Protein AF-A0A2E9D0K8-F1 (afdb_monomer)

Sequence (313 aa):
MNQVYRFACTIICLTLSTSCIAELKGPPEGRQQLVDALDAAWVRALDDGDVRELIGRFNAQDLIVNMADCLPDPEVTRYPENPTGTLKRILDEGVINVGISNTGKIDEGSTAFHFTRMGDALIDLILTRIANHYGADPIKQNIVYIPPPFRNTDYLNSGEADILGLVNALGGSTRDGERRRTARRYTCTMTSTGQFVWMLKDGGPDWEDIDDALNASGVHFCAGPLSNELTKTYFDQPGQTKKTEFMSDLALCLPKLVNGTADAMISPLPNESYFPEYIDTDGDGEAETATVGLFRAINTMIVAGTPLWVAVD

Secondary structure (DSSP, 8-state):
------------------------SS-STTHHHHHHHHHHHHHHHHHTTHHHHHHHHTT-TTTBPP--SS-S-TTTSPPPSS--HHHHHHHHHTEEEEEEE--S--STT-TTHHHHHHHHHHHHHHHHHHHHHHTPPPPEEEEEEE-TTT-HHHHHHHTS-SEE-S-S-TT-B-TTS-BHHHHSEE-S--EEEEEEEEEESSSS----SHHHHHH-SS-EEEE-TTTHHHHHHHS-STT-EEEE-SS-HHHHHHHHHHTTS-SEEEES--SGGGS-SEE-SSSSS---EE-TTTEEEEEEEEEEEE--EE---

Radius of gyration: 24.41 Å; Cα contacts (8 Å, |Δi|>4): 596; chains: 1; bounding box: 53×90×65 Å

Foldseek 3Di:
DDDDDDDDPDPPPPPPPPPPPLQQPWFLPQLVLVQLLLQLLLLCCVVVCVLVVLCVVLVCPQFWDDDCPPHSDNVVSDRDDPGDIPLVCQQAVLEFEEEEEDADDFDLLFLCVSPVVSQLVLVQSSQQSSCVVVVGDHRDYDYDYQYPVRQPLVCQRSNVGQKYTQQDFQQDAGPVGHRQVVQWDWHPFNTKFFKKKKAFPPPADPDPAPVCVQPDAQFEEEEESRCVRVCCVRNVDPRYHYDYDYGSRLLVVVLCRVVVVHRIYMHSDPDCVSHDQFHDNPPPPDTDHGSPPGMDIHTNVDMGTTTMTHGND

Nearest PDB structures (foldseek):
  5jkq-assembly2_B  TM=7.184E-01  e=2.647E-13  Plasmodium falciparum 3D7
  4io7-assembly1_A  TM=5.974E-01  e=3.524E-06  Adineta vaga
  4io7-assembly1_B  TM=6.148E-01  e=6.706E-06  Adineta vaga
  4io5-assembly1_B  TM=5.888E-01  e=1.548E-05  Adineta vaga
  4io6-assembly1_B  TM=5.992E-01  e=2.277E-05  Adineta vaga

Mean predicted aligned error: 7.68 Å

pLDDT: mean 86.53, std 15.65, range [32.0, 98.69]

Structure (mmCIF, N/CA/C/O backbone):
data_AF-A0A2E9D0K8-F1
#
_entry.id   AF-A0A2E9D0K8-F1
#
loop_
_atom_site.group_PDB
_atom_site.id
_atom_site.type_symbol
_atom_site.label_atom_id
_atom_site.label_alt_id
_atom_site.label_comp_id
_atom_site.label_asym_id
_atom_site.label_entity_id
_atom_site.label_seq_id
_atom_site.pdbx_PDB_ins_code
_atom_site.Cartn_x
_atom_site.Cartn_y
_atom_site.Cartn_z
_atom_site.occupancy
_atom_site.B_iso_or_equiv
_atom_site.auth_seq_id
_atom_site.auth_comp_id
_atom_site.auth_asym_id
_atom_site.auth_atom_id
_atom_site.pdbx_PDB_model_num
ATOM 1 N N . MET A 1 1 ? 30.220 71.507 37.966 1.00 36.03 1 MET A N 1
ATOM 2 C CA . MET A 1 1 ? 30.414 71.231 36.529 1.00 36.03 1 MET A CA 1
ATOM 3 C C . MET A 1 1 ? 30.258 69.735 36.313 1.00 36.03 1 MET A C 1
ATOM 5 O O . MET A 1 1 ? 31.105 68.979 36.753 1.00 36.03 1 MET A O 1
ATOM 9 N N . ASN A 1 2 ? 29.104 69.351 35.764 1.00 35.12 2 ASN A N 1
ATOM 10 C CA . ASN A 1 2 ? 28.856 68.272 34.802 1.00 35.12 2 ASN A CA 1
ATOM 11 C C . ASN A 1 2 ? 29.859 67.104 34.721 1.00 35.12 2 ASN A C 1
ATOM 13 O O . ASN A 1 2 ? 30.901 67.260 34.098 1.00 35.12 2 ASN A O 1
ATOM 17 N N . GLN A 1 3 ? 29.442 65.898 35.123 1.00 34.66 3 GLN A N 1
ATOM 18 C CA . GLN A 1 3 ? 29.224 64.832 34.135 1.00 34.66 3 GLN A CA 1
ATOM 19 C C . GLN A 1 3 ? 28.376 63.682 34.687 1.00 34.66 3 GLN A C 1
ATOM 21 O O . GLN A 1 3 ? 28.608 63.129 35.756 1.00 34.66 3 GLN A O 1
ATOM 26 N N . VAL A 1 4 ? 27.355 63.381 33.896 1.00 37.47 4 VAL A N 1
ATOM 27 C CA . VAL A 1 4 ? 26.351 62.336 34.033 1.00 37.47 4 VAL A CA 1
ATOM 28 C C . VAL A 1 4 ? 26.928 61.057 33.429 1.00 37.47 4 VAL A C 1
ATOM 30 O O . VAL A 1 4 ? 27.329 61.087 32.271 1.00 37.47 4 VAL A O 1
ATOM 33 N N . TYR A 1 5 ? 26.895 59.936 34.150 1.00 34.84 5 TYR A N 1
ATOM 34 C CA . TYR A 1 5 ? 26.934 58.608 33.532 1.00 34.84 5 TYR A CA 1
ATOM 35 C C . TYR A 1 5 ? 25.728 57.804 34.010 1.00 34.84 5 TYR A C 1
ATOM 37 O O . TYR A 1 5 ? 25.608 57.427 35.173 1.00 34.84 5 TYR A O 1
ATOM 45 N N . ARG A 1 6 ? 24.785 57.629 33.081 1.00 35.47 6 ARG A N 1
ATOM 46 C CA . ARG A 1 6 ? 23.582 56.811 33.220 1.00 35.47 6 ARG A CA 1
ATOM 47 C C . ARG A 1 6 ? 23.980 55.339 33.127 1.00 35.47 6 ARG A C 1
ATOM 49 O O . ARG A 1 6 ? 24.551 54.925 32.123 1.00 35.47 6 ARG A O 1
ATOM 56 N N . PHE A 1 7 ? 23.626 54.558 34.143 1.00 35.75 7 PHE A N 1
ATOM 57 C CA . PHE A 1 7 ? 23.562 53.102 34.051 1.00 35.75 7 PHE A CA 1
ATOM 58 C C . PHE A 1 7 ? 22.413 52.723 33.106 1.00 35.75 7 PHE A C 1
ATOM 60 O O . PHE A 1 7 ? 21.245 52.967 33.404 1.00 35.75 7 PHE A O 1
ATOM 67 N N . ALA A 1 8 ? 22.750 52.154 31.949 1.00 36.09 8 ALA A N 1
ATOM 68 C CA . ALA A 1 8 ? 21.794 51.524 31.051 1.00 36.09 8 ALA A CA 1
ATOM 69 C C . ALA A 1 8 ? 21.495 50.109 31.571 1.00 36.09 8 ALA A C 1
ATOM 71 O O . ALA A 1 8 ? 22.287 49.186 31.393 1.00 36.09 8 ALA A O 1
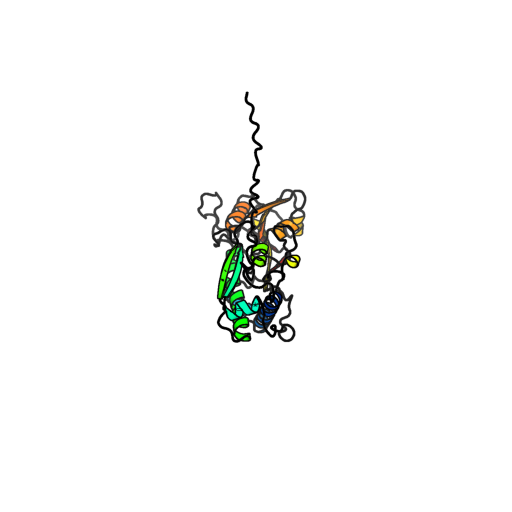ATOM 72 N N . CYS A 1 9 ? 20.360 49.951 32.250 1.00 33.25 9 CYS A N 1
ATOM 73 C CA . CYS A 1 9 ? 19.819 48.647 32.610 1.00 33.25 9 CYS A CA 1
ATOM 74 C C . CYS A 1 9 ? 19.157 48.056 31.356 1.00 33.25 9 CYS A C 1
ATOM 76 O O . CYS A 1 9 ? 18.067 48.470 30.964 1.00 33.25 9 CYS A O 1
ATOM 78 N N . THR A 1 10 ? 19.860 47.152 30.674 1.00 38.22 10 THR A N 1
ATOM 79 C CA . THR A 1 10 ? 19.324 46.416 29.524 1.00 38.22 10 THR A CA 1
ATOM 80 C C . THR A 1 10 ? 18.422 45.311 30.061 1.00 38.22 10 THR A C 1
ATOM 82 O O . THR A 1 10 ? 18.905 44.300 30.563 1.00 38.22 10 THR A O 1
ATOM 85 N N . ILE A 1 11 ? 17.107 45.519 29.993 1.00 42.34 11 ILE A N 1
ATOM 86 C CA . ILE A 1 11 ? 16.120 44.463 30.224 1.00 42.34 11 ILE A CA 1
ATOM 87 C C . ILE A 1 11 ? 16.176 43.534 29.010 1.00 42.34 11 ILE A C 1
ATOM 89 O O . ILE A 1 11 ? 15.692 43.866 27.930 1.00 42.34 11 ILE A O 1
ATOM 93 N N . ILE A 1 12 ? 16.807 42.376 29.188 1.00 42.94 12 ILE A N 1
ATOM 94 C CA . ILE A 1 12 ? 16.702 41.248 28.266 1.00 42.94 12 ILE A CA 1
ATOM 95 C C . ILE A 1 12 ? 15.299 40.666 28.467 1.00 42.94 12 ILE A C 1
ATOM 97 O O . ILE A 1 12 ? 15.060 39.909 29.406 1.00 42.94 12 ILE A O 1
ATOM 101 N N . CYS A 1 13 ? 14.353 41.044 27.606 1.00 34.62 13 CYS A N 1
ATOM 102 C CA . CYS A 1 13 ? 13.123 40.276 27.434 1.00 34.62 13 CYS A CA 1
ATOM 103 C C . CYS A 1 13 ? 13.509 38.931 26.813 1.00 34.62 13 CYS A C 1
ATOM 105 O O . CYS A 1 13 ? 13.672 38.828 25.598 1.00 34.62 13 CYS A O 1
ATOM 107 N N . LEU A 1 14 ? 13.671 37.904 27.652 1.00 38.69 14 LEU A N 1
ATOM 108 C CA . LEU A 1 14 ? 13.590 36.521 27.205 1.00 38.69 14 LEU A CA 1
ATOM 109 C C . LEU A 1 14 ? 12.189 36.317 26.625 1.00 38.69 14 LEU A C 1
ATOM 111 O O . LEU A 1 14 ? 11.217 36.131 27.356 1.00 38.69 14 LEU A O 1
ATOM 115 N N . THR A 1 15 ? 12.083 36.343 25.301 1.00 38.78 15 THR A N 1
ATOM 116 C CA . THR A 1 15 ? 10.989 35.687 24.598 1.00 38.78 15 THR A CA 1
ATOM 117 C C . THR A 1 15 ? 11.161 34.193 24.841 1.00 38.78 15 THR A C 1
ATOM 119 O O . THR A 1 15 ? 11.866 33.509 24.101 1.00 38.78 15 THR A O 1
ATOM 122 N N . LEU A 1 16 ? 10.572 33.697 25.930 1.00 37.66 16 LEU A N 1
ATOM 123 C CA . LEU A 1 16 ? 10.247 32.288 26.075 1.00 37.66 16 LEU A CA 1
ATOM 124 C C . LEU A 1 16 ? 9.328 31.962 24.902 1.00 37.66 16 LEU A C 1
ATOM 126 O O . LEU A 1 16 ? 8.133 32.247 24.931 1.00 37.66 16 LEU A O 1
ATOM 130 N N . SER A 1 17 ? 9.909 31.417 23.837 1.00 37.66 17 SER A N 1
ATOM 131 C CA . SER A 1 17 ? 9.170 30.628 22.873 1.00 37.66 17 SER A CA 1
ATOM 132 C C . SER A 1 17 ? 8.602 29.456 23.660 1.00 37.66 17 SER A C 1
ATOM 134 O O . SER A 1 17 ? 9.266 28.440 23.864 1.00 37.66 17 SER A O 1
ATOM 136 N 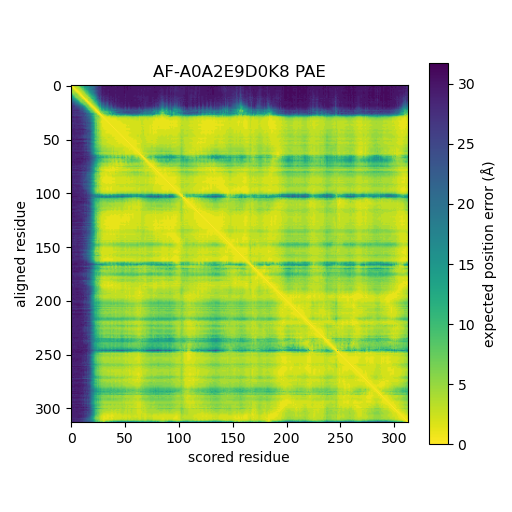N . THR A 1 18 ? 7.386 29.623 24.173 1.00 36.53 18 THR A N 1
ATOM 137 C CA . THR A 1 18 ? 6.504 28.502 24.444 1.00 36.53 18 THR A CA 1
ATOM 138 C C . THR A 1 18 ? 6.334 27.807 23.106 1.00 36.53 18 THR A C 1
ATOM 140 O O . THR A 1 18 ? 5.482 28.184 22.301 1.00 36.53 18 THR A O 1
ATOM 143 N N . SER A 1 19 ? 7.198 26.832 22.832 1.00 36.88 19 SER A N 1
ATOM 144 C CA . SER A 1 19 ? 6.844 25.734 21.955 1.00 36.88 19 SER A CA 1
ATOM 145 C C . SER A 1 19 ? 5.518 25.241 22.510 1.00 36.88 19 SER A C 1
ATOM 147 O O . SER A 1 19 ? 5.485 24.665 23.597 1.00 36.88 19 SER A O 1
ATOM 149 N N . CYS A 1 20 ? 4.414 25.591 21.848 1.00 32.00 20 CYS A N 1
ATOM 150 C CA . CYS A 1 20 ? 3.161 24.901 22.074 1.00 32.00 20 CYS A CA 1
ATOM 151 C C . CYS A 1 20 ? 3.500 23.440 21.807 1.00 32.00 20 CYS A C 1
ATOM 153 O O . CYS A 1 20 ? 3.720 23.057 20.660 1.00 32.00 20 CYS A O 1
ATOM 155 N N . ILE A 1 21 ? 3.656 22.657 22.873 1.00 39.09 21 ILE A N 1
ATOM 156 C CA . ILE A 1 21 ? 3.529 21.216 22.778 1.00 39.09 21 ILE A CA 1
ATOM 157 C C . ILE A 1 21 ? 2.101 21.068 22.282 1.00 39.09 21 ILE A C 1
ATOM 159 O O . ILE A 1 21 ? 1.165 21.366 23.022 1.00 39.09 21 ILE A O 1
ATOM 163 N N . ALA A 1 22 ? 1.951 20.791 20.987 1.00 42.38 22 ALA A N 1
ATOM 164 C CA . ALA A 1 22 ? 0.661 20.442 20.436 1.00 42.38 22 ALA A CA 1
ATOM 165 C C . ALA A 1 22 ? 0.152 19.296 21.307 1.00 42.38 22 ALA A C 1
ATOM 167 O O . ALA A 1 22 ? 0.811 18.262 21.425 1.00 42.38 22 ALA A O 1
ATOM 168 N N . GLU A 1 23 ? -0.938 19.554 22.020 1.00 46.38 23 GLU A N 1
ATOM 169 C CA . GLU A 1 23 ? -1.599 18.550 22.830 1.00 46.38 23 GLU A CA 1
ATOM 170 C C . GLU A 1 23 ? -1.927 17.384 21.895 1.00 46.38 23 GLU A C 1
ATOM 172 O O . GLU A 1 23 ? -2.464 17.596 20.804 1.00 46.38 23 GLU A O 1
ATOM 177 N N . LEU A 1 24 ? -1.494 16.178 22.272 1.00 52.19 24 LEU A N 1
ATOM 178 C CA . LEU A 1 24 ? -1.765 14.964 21.510 1.00 52.19 24 LEU A CA 1
ATOM 179 C C . LEU A 1 24 ? -3.264 14.911 21.209 1.00 52.19 24 LEU A C 1
ATOM 181 O O . LEU A 1 24 ? -4.086 15.010 22.124 1.00 52.19 24 LEU A O 1
ATOM 185 N N . LYS A 1 25 ? -3.632 14.765 19.935 1.00 60.66 25 LYS A N 1
ATOM 186 C CA . LYS A 1 25 ? -5.028 14.540 19.564 1.00 60.66 25 LYS A CA 1
ATOM 187 C C . LYS A 1 25 ? -5.402 13.113 19.969 1.00 60.66 25 LYS A C 1
ATOM 189 O O . LYS A 1 25 ? -5.230 12.170 19.213 1.00 60.66 25 LYS A O 1
ATOM 194 N N . GLY A 1 26 ? -5.900 12.963 21.191 1.00 58.16 26 GLY A N 1
ATOM 195 C CA . GLY A 1 26 ? -6.359 11.688 21.738 1.00 58.16 26 GLY A CA 1
ATOM 196 C C . GLY A 1 26 ? -5.358 11.014 22.688 1.00 58.16 26 GLY A C 1
ATOM 197 O O . GLY A 1 26 ? -4.176 11.361 22.722 1.00 58.16 26 GLY A O 1
ATOM 198 N N . PRO A 1 27 ? -5.838 10.066 23.508 1.00 63.53 27 PRO A N 1
ATOM 199 C CA . PRO A 1 27 ? -5.029 9.453 24.554 1.00 63.53 27 PRO A CA 1
ATOM 200 C C . PRO A 1 27 ? -4.074 8.386 23.974 1.00 63.53 27 PRO A C 1
ATOM 202 O O . PRO A 1 27 ? -4.505 7.566 23.159 1.00 63.53 27 PRO A O 1
ATOM 205 N N . PRO A 1 28 ? -2.791 8.350 24.392 1.00 71.50 28 PRO A N 1
ATOM 206 C CA . PRO A 1 28 ? -1.814 7.371 23.900 1.00 71.50 28 PRO A CA 1
ATOM 207 C C . PRO A 1 28 ? -2.117 5.933 24.347 1.00 71.50 28 PRO A C 1
ATOM 209 O O . PRO A 1 28 ? -1.711 4.976 23.695 1.00 71.50 28 PRO A O 1
ATOM 212 N N . GLU A 1 29 ? -2.868 5.762 25.435 1.00 84.44 29 GLU A N 1
ATOM 213 C CA . GLU A 1 29 ? -3.328 4.453 25.894 1.00 84.44 29 GLU A CA 1
ATOM 214 C C . GLU A 1 29 ? -4.316 3.804 24.899 1.00 84.44 29 GLU A C 1
ATOM 216 O O . GLU A 1 29 ? -4.955 4.469 24.080 1.00 84.44 29 GLU A O 1
ATOM 221 N N . GLY A 1 30 ? -4.444 2.477 24.939 1.00 86.44 30 GLY A N 1
ATOM 222 C CA . GLY A 1 30 ? -5.403 1.746 24.100 1.00 86.44 30 GLY A CA 1
ATOM 223 C C . GLY A 1 30 ? -5.016 1.597 22.620 1.00 86.44 30 GLY A C 1
ATOM 224 O O . GLY A 1 30 ? -5.774 0.999 21.860 1.00 86.44 30 GLY A O 1
ATOM 225 N N . ARG A 1 31 ? -3.839 2.069 22.184 1.00 92.50 31 ARG A N 1
ATOM 226 C CA . ARG A 1 31 ? -3.338 1.871 20.806 1.00 92.50 31 ARG A CA 1
ATOM 227 C C . ARG A 1 31 ? -3.041 0.405 20.485 1.00 92.50 31 ARG A C 1
ATOM 229 O O . ARG A 1 31 ? -3.357 -0.049 19.391 1.00 92.50 31 ARG A O 1
ATOM 236 N N . GLN A 1 32 ? -2.509 -0.366 21.439 1.00 95.06 32 GLN A N 1
ATOM 237 C CA . GLN A 1 32 ? -2.391 -1.820 21.259 1.00 95.06 32 GLN A CA 1
ATOM 238 C C . GLN A 1 32 ? -3.767 -2.492 21.169 1.00 95.06 32 GLN A C 1
ATOM 240 O O . GLN A 1 32 ? -3.958 -3.344 20.313 1.00 95.06 32 GLN A O 1
ATOM 245 N N . GLN A 1 33 ? -4.747 -2.060 21.971 1.00 96.38 33 GLN A N 1
ATOM 246 C CA . GLN A 1 33 ? -6.109 -2.590 21.856 1.00 96.38 33 GLN A CA 1
ATOM 247 C C . GLN A 1 33 ? -6.718 -2.287 20.480 1.00 96.38 33 GLN A C 1
ATOM 249 O O . GLN A 1 33 ? -7.432 -3.121 19.937 1.00 96.38 33 GLN A O 1
ATOM 254 N N . LEU A 1 34 ? -6.423 -1.124 19.887 1.00 97.56 34 LEU A N 1
ATOM 255 C CA . LEU A 1 34 ? -6.837 -0.836 18.514 1.00 97.56 34 LEU A CA 1
ATOM 256 C C . LEU A 1 34 ? -6.242 -1.853 17.527 1.00 97.56 34 LEU A C 1
ATOM 258 O O . LEU A 1 34 ? -6.984 -2.387 16.710 1.00 97.56 34 LEU A O 1
ATOM 262 N N . VAL A 1 35 ? -4.944 -2.160 17.628 1.00 96.88 35 VAL A N 1
ATOM 263 C CA . VAL A 1 35 ? -4.304 -3.204 16.804 1.00 96.88 35 VAL A CA 1
ATOM 264 C C . VAL A 1 35 ? -4.984 -4.558 17.002 1.00 96.88 35 VAL A C 1
ATOM 266 O O . VAL A 1 35 ? -5.417 -5.165 16.028 1.00 96.88 35 VAL A O 1
ATOM 269 N N . ASP A 1 36 ? -5.161 -4.986 18.250 1.00 96.88 36 ASP A N 1
ATOM 270 C CA . ASP A 1 36 ? -5.770 -6.277 18.581 1.00 96.88 36 ASP A CA 1
ATOM 271 C C . ASP A 1 36 ? -7.222 -6.376 18.065 1.00 96.88 36 ASP A C 1
ATOM 273 O O . ASP A 1 36 ? -7.652 -7.425 17.585 1.00 96.88 36 ASP A O 1
ATOM 277 N N . ALA A 1 37 ? -7.991 -5.281 18.121 1.00 98.12 37 ALA A N 1
ATOM 278 C CA . ALA A 1 37 ? -9.354 -5.225 17.593 1.00 98.12 37 ALA A CA 1
ATOM 279 C C . ALA A 1 37 ? -9.394 -5.282 16.056 1.00 98.12 37 ALA A C 1
ATOM 281 O O . ALA A 1 37 ? -10.271 -5.944 15.492 1.00 98.12 37 ALA A O 1
ATOM 282 N N . LEU A 1 38 ? -8.451 -4.614 15.380 1.00 97.62 38 LEU A N 1
ATOM 283 C CA . LEU A 1 38 ? -8.287 -4.689 13.926 1.00 97.62 38 LEU A CA 1
ATOM 284 C C . LEU A 1 38 ? -7.912 -6.113 13.494 1.00 97.62 38 LEU A C 1
ATOM 286 O O . LEU A 1 38 ? -8.545 -6.647 12.585 1.00 97.62 38 LEU A O 1
ATOM 290 N N . ASP A 1 39 ? -6.970 -6.757 14.186 1.00 96.62 39 ASP A N 1
ATOM 291 C CA . ASP A 1 39 ? -6.556 -8.141 13.923 1.00 96.62 39 ASP A CA 1
ATOM 292 C C . ASP A 1 39 ? -7.699 -9.134 14.155 1.00 96.62 39 ASP A C 1
ATOM 294 O O . ASP A 1 39 ? -7.972 -9.988 13.309 1.00 96.62 39 ASP A O 1
ATOM 298 N N . ALA A 1 40 ? -8.429 -8.988 15.264 1.00 97.06 40 ALA A N 1
ATOM 299 C CA . ALA A 1 40 ? -9.580 -9.826 15.583 1.00 97.06 40 ALA A CA 1
ATOM 300 C C . ALA A 1 40 ? -10.686 -9.728 14.519 1.00 97.06 40 ALA A C 1
ATOM 302 O O . ALA A 1 40 ? -11.301 -10.742 14.169 1.00 97.06 40 ALA A O 1
ATOM 303 N N . ALA A 1 41 ? -10.942 -8.529 13.994 1.00 97.38 41 ALA A N 1
ATOM 304 C CA . ALA A 1 41 ? -11.895 -8.322 12.910 1.00 97.38 41 ALA A CA 1
ATOM 305 C C . ALA A 1 41 ? -11.378 -8.856 11.566 1.00 97.38 41 ALA A C 1
ATOM 307 O O . ALA A 1 41 ? -12.140 -9.495 10.838 1.00 97.38 41 ALA A O 1
ATOM 308 N N . TRP A 1 42 ? -10.097 -8.642 11.261 1.00 95.31 42 TRP A N 1
ATOM 309 C CA . TRP A 1 42 ? -9.440 -9.116 10.043 1.00 95.31 42 TRP A CA 1
ATOM 310 C C . TRP A 1 42 ? -9.450 -10.641 9.929 1.00 95.31 42 TRP A C 1
ATOM 312 O O . TRP A 1 42 ? -9.910 -11.177 8.923 1.00 95.31 42 TRP A O 1
ATOM 322 N N . VAL A 1 43 ? -9.032 -11.344 10.982 1.00 94.56 43 VAL A N 1
ATOM 323 C CA . VAL A 1 43 ? -9.014 -12.814 11.035 1.00 94.56 43 VAL A CA 1
ATOM 324 C C . VAL A 1 43 ? -10.400 -13.408 10.783 1.00 94.56 43 VAL A C 1
ATOM 326 O O . VAL A 1 43 ? -10.527 -14.367 10.027 1.00 94.56 43 VAL A O 1
ATOM 329 N N . ARG A 1 44 ? -11.452 -12.805 11.346 1.00 95.31 44 ARG A N 1
ATOM 330 C CA . ARG A 1 44 ? -12.839 -13.236 11.110 1.00 95.31 44 ARG A CA 1
ATOM 331 C C . ARG A 1 44 ? -13.301 -12.935 9.684 1.00 95.31 44 ARG A C 1
ATOM 333 O O . ARG A 1 44 ? -13.954 -13.767 9.075 1.00 95.31 44 ARG A O 1
ATOM 340 N N . ALA A 1 45 ? -12.941 -11.777 9.129 1.00 94.81 45 ALA A N 1
ATOM 341 C CA . ALA A 1 45 ? -13.251 -11.447 7.736 1.00 94.81 45 ALA A CA 1
ATOM 342 C C . ALA A 1 45 ? -12.566 -12.402 6.739 1.00 94.81 45 ALA A C 1
ATOM 344 O O . ALA A 1 45 ? -13.121 -12.697 5.680 1.00 94.81 45 ALA A O 1
ATOM 345 N N . LEU A 1 46 ? -11.363 -12.882 7.068 1.00 92.38 46 LEU A N 1
ATOM 346 C CA . LEU A 1 46 ? -10.674 -13.918 6.302 1.00 92.38 46 LEU A CA 1
ATOM 347 C C . LEU A 1 46 ? -11.366 -15.280 6.419 1.00 92.38 46 LEU A C 1
ATOM 349 O O . LEU A 1 46 ? -11.576 -15.925 5.392 1.00 92.38 46 LEU A O 1
ATOM 353 N N . ASP A 1 47 ? -11.700 -15.701 7.643 1.00 92.75 47 ASP A N 1
ATOM 354 C CA . ASP A 1 47 ? -12.349 -16.989 7.933 1.00 92.75 47 ASP A CA 1
ATOM 355 C C . ASP A 1 47 ? -13.719 -17.104 7.244 1.00 92.75 47 ASP A C 1
ATOM 357 O O . ASP A 1 47 ? -13.997 -18.081 6.548 1.00 92.75 47 ASP A O 1
ATOM 361 N N . ASP A 1 48 ? -14.521 -16.038 7.317 1.00 95.12 48 ASP A N 1
ATOM 362 C CA . ASP A 1 48 ? -15.854 -15.968 6.705 1.00 95.12 48 ASP A CA 1
ATOM 363 C C . ASP A 1 48 ? -15.810 -15.852 5.164 1.00 95.12 48 ASP A C 1
ATOM 365 O O . ASP A 1 48 ? -16.814 -16.066 4.486 1.00 95.12 48 ASP A O 1
ATOM 369 N N . GLY A 1 49 ? -14.648 -15.532 4.582 1.00 93.75 49 GLY A N 1
ATOM 370 C CA . GLY A 1 49 ? -14.457 -15.389 3.135 1.00 93.75 49 GLY A CA 1
ATOM 371 C C . GLY A 1 49 ? -14.771 -14.001 2.558 1.00 93.75 49 GLY A C 1
ATOM 372 O O . GLY A 1 49 ? -14.521 -13.780 1.368 1.00 93.75 49 GLY A O 1
ATOM 373 N N . ASP A 1 50 ? -15.220 -13.047 3.377 1.00 95.62 50 ASP A N 1
ATOM 374 C CA . ASP A 1 50 ? -15.575 -11.678 2.967 1.00 95.62 50 ASP A CA 1
ATOM 375 C C . ASP A 1 50 ? -14.441 -10.956 2.233 1.00 95.62 50 ASP A C 1
ATOM 377 O O . ASP A 1 50 ? -14.670 -10.206 1.283 1.00 95.62 50 ASP A O 1
ATOM 381 N N . VAL A 1 51 ? -13.194 -11.184 2.659 1.00 92.69 51 VAL A N 1
ATOM 382 C CA . VAL A 1 51 ? -12.014 -10.572 2.030 1.00 92.69 51 VAL A CA 1
ATOM 383 C C . VAL A 1 51 ? -11.868 -11.040 0.582 1.00 92.69 51 VAL A C 1
ATOM 385 O O . VAL A 1 51 ? -11.597 -10.231 -0.304 1.00 92.69 51 VAL A O 1
ATOM 388 N N . ARG A 1 52 ? -12.092 -12.333 0.310 1.00 91.81 52 ARG A N 1
ATOM 389 C CA . ARG A 1 52 ? -12.014 -12.881 -1.054 1.00 91.81 52 ARG A CA 1
ATOM 390 C C . ARG A 1 52 ? -13.137 -12.341 -1.930 1.00 91.81 52 ARG A C 1
ATOM 392 O O . ARG A 1 52 ? -12.894 -12.015 -3.090 1.00 91.81 52 ARG A O 1
ATOM 399 N N . GLU A 1 53 ? -14.343 -12.212 -1.380 1.00 95.38 53 GLU A N 1
ATOM 400 C CA . GLU A 1 53 ? -15.465 -11.588 -2.084 1.00 95.38 53 GLU A CA 1
ATOM 401 C C . GLU A 1 53 ? -15.167 -10.119 -2.410 1.00 95.38 53 GLU A C 1
ATOM 403 O O . GLU A 1 53 ? -15.382 -9.673 -3.538 1.00 95.38 53 GLU A O 1
ATOM 408 N N . LEU A 1 54 ? -14.628 -9.362 -1.449 1.00 94.56 54 LEU A N 1
ATOM 409 C CA . LEU A 1 54 ? -14.220 -7.975 -1.651 1.00 94.56 54 LEU A CA 1
ATOM 410 C C . LEU A 1 54 ? -13.167 -7.856 -2.760 1.00 94.56 54 LEU A C 1
ATOM 412 O O . LEU A 1 54 ? -13.395 -7.103 -3.702 1.00 94.56 54 LEU A O 1
ATOM 416 N N . ILE A 1 55 ? -12.085 -8.638 -2.714 1.00 92.50 55 ILE A N 1
ATOM 417 C CA . ILE A 1 55 ? -11.060 -8.663 -3.775 1.00 92.50 55 ILE A CA 1
ATOM 418 C C . ILE A 1 55 ? -11.693 -8.971 -5.141 1.00 92.50 55 ILE A C 1
ATOM 420 O O . ILE A 1 55 ? -11.390 -8.303 -6.130 1.00 92.50 55 ILE A O 1
ATOM 424 N N . GLY A 1 56 ? -12.620 -9.934 -5.197 1.00 93.38 56 GLY A N 1
ATOM 425 C CA . GLY A 1 56 ? -13.334 -10.287 -6.423 1.00 93.38 56 GLY A CA 1
ATOM 426 C C . GLY A 1 56 ? -14.184 -9.152 -6.996 1.00 93.38 56 GLY A C 1
ATOM 427 O O . GLY A 1 56 ? -14.194 -8.947 -8.209 1.00 93.38 56 GLY A O 1
ATOM 428 N N . ARG A 1 57 ? -14.847 -8.362 -6.140 1.00 94.88 57 ARG A N 1
ATOM 429 C CA . ARG A 1 57 ? -15.632 -7.184 -6.559 1.00 94.88 57 ARG A CA 1
ATOM 430 C C . ARG A 1 57 ? -14.782 -6.082 -7.192 1.00 94.88 57 ARG A C 1
ATOM 432 O O . ARG A 1 57 ? -15.306 -5.320 -8.000 1.00 94.88 57 ARG A O 1
ATOM 439 N N . PHE A 1 58 ? -13.502 -5.998 -6.833 1.00 91.69 58 PHE A N 1
ATOM 440 C CA . PHE A 1 58 ? -12.554 -5.030 -7.391 1.00 91.69 58 PHE A CA 1
ATOM 441 C C . PHE A 1 58 ? -11.712 -5.587 -8.547 1.00 91.69 58 PHE A C 1
ATOM 443 O O . PHE A 1 58 ? -10.869 -4.862 -9.064 1.00 91.69 58 PHE A O 1
ATOM 450 N N . ASN A 1 59 ? -11.942 -6.836 -8.974 1.00 90.38 59 ASN A N 1
ATOM 451 C CA . ASN A 1 59 ? -11.133 -7.514 -9.992 1.00 90.38 59 ASN A CA 1
ATOM 452 C C . ASN A 1 59 ? -9.619 -7.470 -9.679 1.00 90.38 59 ASN A C 1
ATOM 454 O O . ASN A 1 59 ? -8.792 -7.162 -10.537 1.00 90.38 59 ASN A O 1
ATOM 458 N N . ALA A 1 60 ? -9.273 -7.703 -8.411 1.00 90.81 60 ALA A N 1
ATOM 459 C CA . ALA A 1 60 ? -7.912 -7.592 -7.886 1.00 90.81 60 ALA A CA 1
ATOM 460 C C . ALA A 1 60 ? -7.302 -8.959 -7.507 1.00 90.81 60 ALA A C 1
ATOM 462 O O . ALA A 1 60 ? -6.368 -9.023 -6.708 1.00 90.81 60 ALA A O 1
ATOM 463 N N . GLN A 1 61 ? -7.848 -10.066 -8.026 1.00 92.00 61 GLN A N 1
ATOM 464 C CA . GLN A 1 61 ? -7.467 -11.434 -7.644 1.00 92.00 61 GLN A CA 1
ATOM 465 C C . GLN A 1 61 ? -6.020 -11.790 -8.002 1.00 92.00 61 GLN A C 1
ATOM 467 O O . GLN A 1 61 ? -5.408 -12.602 -7.314 1.00 92.00 61 GLN A O 1
ATOM 472 N N . ASP A 1 62 ? -5.489 -11.229 -9.080 1.00 91.69 62 ASP A N 1
ATOM 473 C CA . ASP A 1 62 ? -4.102 -11.393 -9.512 1.00 91.69 62 ASP A CA 1
ATOM 474 C C . ASP A 1 62 ? -3.185 -10.276 -8.990 1.00 91.69 62 ASP A C 1
ATOM 476 O O . ASP A 1 62 ? -1.973 -10.469 -8.913 1.00 91.69 62 ASP A O 1
ATOM 480 N N . LEU A 1 63 ? -3.757 -9.145 -8.563 1.00 90.50 63 LEU A N 1
ATOM 481 C CA . LEU A 1 63 ? -3.045 -8.044 -7.912 1.00 90.50 63 LEU A CA 1
ATOM 482 C C . LEU A 1 63 ? -2.692 -8.345 -6.446 1.00 90.50 63 LEU A C 1
ATOM 484 O O . LEU A 1 63 ? -1.601 -8.007 -5.978 1.00 90.50 63 LEU A O 1
ATOM 488 N N . ILE A 1 64 ? -3.622 -8.962 -5.710 1.00 90.94 64 ILE A N 1
ATOM 489 C CA . ILE A 1 64 ? -3.481 -9.237 -4.280 1.00 90.94 64 ILE A CA 1
ATOM 490 C C . ILE A 1 64 ? -3.053 -10.679 -4.040 1.00 90.94 64 ILE A C 1
ATOM 492 O O . ILE A 1 64 ? -3.767 -11.638 -4.323 1.00 90.94 64 ILE A O 1
ATOM 496 N N . VAL A 1 65 ? -1.881 -10.821 -3.429 1.00 87.50 65 VAL A N 1
ATOM 497 C CA . VAL A 1 65 ? -1.352 -12.095 -2.951 1.00 87.50 65 VAL A CA 1
ATOM 498 C C . VAL A 1 65 ? -1.939 -12.384 -1.572 1.00 87.50 65 VAL A C 1
ATOM 500 O O . VAL A 1 65 ? -1.829 -11.576 -0.649 1.00 87.50 65 VAL A O 1
ATOM 503 N N . ASN A 1 66 ? -2.530 -13.567 -1.408 1.00 76.88 66 ASN A N 1
ATOM 504 C CA . ASN A 1 66 ? -2.970 -14.036 -0.098 1.00 76.88 66 ASN A CA 1
ATOM 505 C C . ASN A 1 66 ? -1.747 -14.355 0.771 1.00 76.88 66 ASN A C 1
ATOM 507 O O . ASN A 1 66 ? -0.985 -15.270 0.457 1.00 76.88 66 ASN A O 1
ATOM 511 N N . MET A 1 67 ? -1.585 -13.634 1.878 1.00 78.12 67 MET A N 1
ATOM 512 C CA . MET A 1 67 ? -0.579 -13.923 2.898 1.00 78.12 67 MET A CA 1
ATOM 513 C C . MET A 1 67 ? -1.278 -14.187 4.232 1.00 78.12 67 MET A C 1
ATOM 515 O O . MET A 1 67 ? -2.236 -13.502 4.572 1.00 78.12 67 MET A O 1
ATOM 519 N N . ALA A 1 68 ? -0.809 -15.196 4.965 1.00 72.69 68 ALA A N 1
ATOM 520 C CA . ALA A 1 68 ? -1.376 -15.619 6.244 1.00 72.69 68 ALA A CA 1
ATOM 521 C C . ALA A 1 68 ? -0.303 -15.549 7.341 1.00 72.69 68 ALA A C 1
ATOM 523 O O . ALA A 1 68 ? 0.104 -16.571 7.891 1.00 72.69 68 ALA A O 1
ATOM 524 N N . ASP A 1 69 ? 0.212 -14.345 7.608 1.00 81.75 69 ASP A N 1
ATOM 525 C CA . ASP A 1 69 ? 1.108 -14.110 8.749 1.00 81.75 69 ASP A CA 1
ATOM 526 C C . ASP A 1 69 ? 0.357 -14.170 10.089 1.00 81.75 69 ASP A C 1
ATOM 528 O O . ASP A 1 69 ? 0.936 -14.563 11.101 1.00 81.75 69 ASP A O 1
ATOM 532 N N . CYS A 1 70 ? -0.949 -13.905 10.060 1.00 82.12 70 CYS A N 1
ATOM 533 C CA . CYS A 1 70 ? -1.906 -14.347 11.063 1.00 82.12 70 CYS A CA 1
ATOM 534 C C . CYS A 1 70 ? -2.841 -15.387 10.450 1.00 82.12 70 CYS A C 1
ATOM 536 O O . CYS A 1 70 ? -3.502 -15.132 9.440 1.00 82.12 70 CYS A O 1
ATOM 538 N N . LEU A 1 71 ? -2.881 -16.576 11.052 1.00 82.31 71 LEU A N 1
ATOM 539 C CA . LEU A 1 71 ? -3.838 -17.600 10.650 1.00 82.31 71 LEU A CA 1
ATOM 540 C C . LEU A 1 71 ? -5.262 -17.117 10.965 1.00 82.31 71 LEU A C 1
ATOM 542 O O . LEU A 1 71 ? -5.446 -16.436 11.977 1.00 82.31 71 LEU A O 1
ATOM 546 N N . PRO A 1 72 ? -6.262 -17.465 10.134 1.00 82.50 72 PRO A N 1
ATOM 547 C CA . PRO A 1 72 ? -7.657 -17.143 10.396 1.00 82.50 72 PRO A CA 1
ATOM 548 C C . PRO A 1 72 ? -8.187 -18.013 11.551 1.00 82.50 72 PRO A C 1
ATOM 550 O O . PRO A 1 72 ? -8.951 -18.946 11.344 1.00 82.50 72 PRO A O 1
ATOM 553 N N . ASP A 1 73 ? -7.717 -17.745 12.769 1.00 88.88 73 ASP A N 1
ATOM 554 C CA . ASP A 1 73 ? -8.098 -18.435 14.001 1.00 88.88 73 ASP A CA 1
ATOM 555 C C . ASP A 1 73 ? -8.722 -17.424 14.988 1.00 88.88 73 ASP A C 1
ATOM 557 O O . ASP A 1 73 ? -8.019 -16.741 15.755 1.00 88.88 73 ASP A O 1
ATOM 561 N N . PRO A 1 74 ? -10.062 -17.280 14.956 1.00 88.94 74 PRO A N 1
ATOM 562 C CA . PRO A 1 74 ? -10.787 -16.370 15.835 1.00 88.94 74 PRO A CA 1
ATOM 563 C C . PRO A 1 74 ? -10.693 -16.715 17.328 1.00 88.94 74 PRO A C 1
ATOM 565 O O . PRO A 1 74 ? -10.978 -15.841 18.156 1.00 88.94 74 PRO A O 1
ATOM 568 N N . GLU A 1 75 ? -10.342 -17.956 17.695 1.00 89.00 75 GLU A N 1
ATOM 569 C CA . GLU A 1 75 ? -10.308 -18.408 19.093 1.00 89.00 75 GLU A CA 1
ATOM 570 C C . GLU A 1 75 ? -9.097 -17.850 19.847 1.00 89.00 75 GLU A C 1
ATOM 572 O O . GLU A 1 75 ? -9.191 -17.539 21.046 1.00 89.00 75 GLU A O 1
ATOM 577 N N . VAL A 1 76 ? -7.978 -17.692 19.135 1.00 90.31 76 VAL A N 1
ATOM 578 C CA . VAL A 1 76 ? -6.726 -17.124 19.658 1.00 90.31 76 VAL A CA 1
ATOM 579 C C . VAL A 1 76 ? -6.593 -15.627 19.374 1.00 90.31 76 VAL A C 1
ATOM 581 O O . VAL A 1 76 ? -5.934 -14.927 20.140 1.00 90.31 76 VAL A O 1
ATOM 584 N N . THR A 1 77 ? -7.276 -15.112 18.344 1.00 92.38 77 THR A N 1
ATOM 585 C CA . THR A 1 77 ? -7.297 -13.677 17.998 1.00 92.38 77 THR A CA 1
ATOM 586 C C . THR A 1 77 ? -8.567 -13.018 18.534 1.00 92.38 77 THR A C 1
ATOM 588 O O . THR A 1 77 ? -9.559 -12.802 17.823 1.00 92.38 77 THR A O 1
ATOM 591 N N . ARG A 1 78 ? -8.580 -12.764 19.844 1.00 94.62 78 ARG A N 1
ATOM 592 C CA . ARG A 1 78 ? -9.753 -12.236 20.554 1.00 94.62 78 ARG A CA 1
ATOM 593 C C . ARG A 1 78 ? -9.794 -10.716 20.515 1.00 94.62 78 ARG A C 1
ATOM 595 O O . ARG A 1 78 ? -8.765 -10.060 20.625 1.00 94.62 78 ARG A O 1
ATOM 602 N N . TYR A 1 79 ? -11.003 -10.172 20.438 1.00 97.50 79 TYR A N 1
ATOM 603 C CA . TYR A 1 79 ? -11.215 -8.752 20.681 1.00 97.50 79 TYR A CA 1
ATOM 604 C C . TYR A 1 79 ? -10.800 -8.386 22.114 1.00 97.50 79 TYR A C 1
ATOM 606 O O . TYR A 1 79 ? -11.088 -9.153 23.040 1.00 97.50 79 TYR A O 1
ATOM 614 N N . PRO A 1 80 ? -10.171 -7.219 22.326 1.00 96.75 80 PRO A N 1
ATOM 615 C CA . PRO A 1 80 ? -9.893 -6.716 23.662 1.00 96.75 80 PRO A CA 1
ATOM 616 C C . PRO A 1 80 ? -11.160 -6.545 24.497 1.00 96.75 80 PRO A C 1
ATOM 618 O O . PRO A 1 80 ? -12.127 -5.908 24.070 1.00 96.75 80 PRO A O 1
ATOM 621 N N . GLU A 1 81 ? -11.123 -7.056 25.723 1.00 95.19 81 GLU A N 1
ATOM 622 C CA . GLU A 1 81 ? -12.142 -6.781 26.731 1.00 95.19 81 GLU A CA 1
ATOM 623 C C . GLU A 1 81 ? -11.899 -5.400 27.359 1.00 95.19 81 GLU A C 1
ATOM 625 O O . GLU A 1 81 ? -10.757 -5.013 27.606 1.00 95.19 81 GLU A O 1
ATOM 630 N N . ASN A 1 82 ? -12.979 -4.672 27.662 1.00 95.19 82 ASN A N 1
ATOM 631 C CA . ASN A 1 82 ? -12.949 -3.336 28.275 1.00 95.19 82 ASN A CA 1
ATOM 632 C C . ASN A 1 82 ? -12.063 -2.322 27.513 1.00 95.19 82 ASN A C 1
ATOM 634 O O . ASN A 1 82 ? -10.995 -1.944 28.008 1.00 95.19 82 ASN A O 1
ATOM 638 N N . PRO A 1 83 ? -12.491 -1.859 26.321 1.00 95.94 83 PRO A N 1
ATOM 639 C CA . PRO A 1 83 ? -11.758 -0.854 25.558 1.00 95.94 83 PRO A CA 1
ATOM 640 C C . PRO A 1 83 ? -11.438 0.400 26.376 1.00 95.94 83 PRO A C 1
ATOM 642 O O . PRO A 1 83 ? -12.297 0.938 27.080 1.00 95.94 83 PRO A O 1
ATOM 645 N N . THR A 1 84 ? -10.217 0.906 26.235 1.00 94.75 84 THR A N 1
ATOM 646 C CA . THR A 1 84 ? -9.753 2.174 26.808 1.00 94.75 84 THR A CA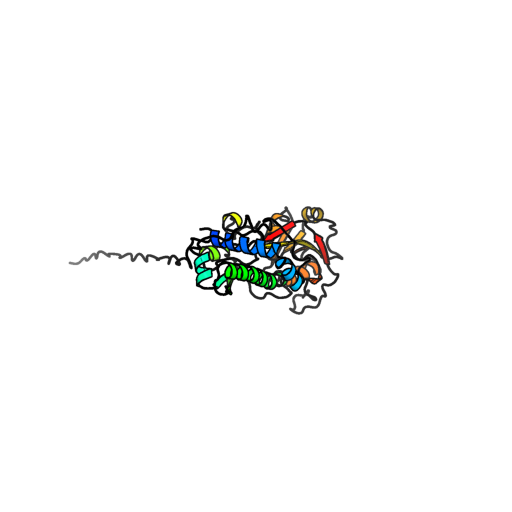 1
ATOM 647 C C . THR A 1 84 ? -9.064 3.027 25.745 1.00 94.75 84 THR A C 1
ATOM 649 O O . THR A 1 84 ? -8.865 2.598 24.604 1.00 94.75 84 THR A O 1
ATOM 652 N N . GLY A 1 85 ? -8.751 4.273 26.104 1.00 93.75 85 GLY A N 1
ATOM 653 C CA . GLY A 1 85 ? -7.935 5.162 25.289 1.00 93.75 85 GLY A CA 1
ATOM 654 C C . GLY A 1 85 ? -8.410 5.319 23.843 1.00 93.75 85 GLY A C 1
ATOM 655 O O . GLY A 1 85 ? -9.580 5.616 23.601 1.00 93.75 85 GLY A O 1
ATOM 656 N N . THR A 1 86 ? -7.496 5.129 22.885 1.00 94.50 86 THR A N 1
ATOM 657 C CA . THR A 1 86 ? -7.755 5.330 21.449 1.00 94.50 86 THR A CA 1
ATOM 658 C C . THR A 1 86 ? -8.904 4.455 20.934 1.00 94.50 86 THR A C 1
ATOM 660 O O . THR A 1 86 ? -9.812 4.980 20.292 1.00 94.50 86 THR A O 1
ATOM 663 N N . LEU A 1 87 ? -8.920 3.148 21.240 1.00 96.12 87 LEU A N 1
ATOM 664 C CA . LEU A 1 87 ? -10.003 2.262 20.792 1.00 96.12 87 LEU A CA 1
ATOM 665 C C . LEU A 1 87 ? -11.349 2.705 21.372 1.00 96.12 87 LEU A C 1
ATOM 667 O O . LEU A 1 87 ? -12.326 2.818 20.636 1.00 96.12 87 LEU A O 1
ATOM 671 N N . LYS A 1 88 ? -11.398 3.004 22.677 1.00 96.88 88 LYS A N 1
ATOM 672 C CA . LYS A 1 88 ? -12.628 3.491 23.311 1.00 96.88 88 LYS A CA 1
ATOM 673 C C . LYS A 1 88 ? -13.124 4.784 22.670 1.00 96.88 88 LYS A C 1
ATOM 675 O O . LYS A 1 88 ? -14.310 4.885 22.385 1.00 96.88 88 LYS A O 1
ATOM 680 N N . ARG A 1 89 ? -12.228 5.740 22.413 1.00 96.50 89 ARG A N 1
ATOM 681 C CA . ARG A 1 89 ? -12.571 6.999 21.744 1.00 96.50 89 ARG A CA 1
ATOM 682 C C . ARG A 1 89 ? -13.220 6.738 20.383 1.00 96.50 89 ARG A C 1
ATOM 684 O O . ARG A 1 89 ? -14.275 7.291 20.112 1.00 96.50 89 ARG A O 1
ATOM 691 N N . ILE A 1 90 ? -12.627 5.874 19.557 1.00 97.19 90 ILE A N 1
ATOM 692 C CA . ILE A 1 90 ? -13.168 5.528 18.231 1.00 97.19 90 ILE A CA 1
ATOM 693 C C . ILE A 1 90 ? -14.558 4.888 18.347 1.00 97.19 90 ILE A C 1
ATOM 695 O O . ILE A 1 90 ? -15.447 5.228 17.569 1.00 97.19 90 ILE A O 1
ATOM 699 N N . LEU A 1 91 ? -14.755 3.987 19.316 1.00 97.81 91 LEU A N 1
ATOM 700 C CA . LEU A 1 91 ? -16.047 3.342 19.570 1.00 97.81 91 LEU A CA 1
ATOM 701 C C . LEU A 1 91 ? -17.113 4.335 20.056 1.00 97.81 91 LEU A C 1
ATOM 703 O O . LEU A 1 91 ? -18.254 4.258 19.614 1.00 97.81 91 LEU A O 1
ATOM 707 N N . ASP A 1 92 ? -16.745 5.261 20.944 1.00 97.44 92 ASP A N 1
ATOM 708 C CA . ASP A 1 92 ? -17.659 6.259 21.509 1.00 97.44 92 ASP A CA 1
ATOM 709 C C . ASP A 1 92 ? -18.011 7.362 20.490 1.00 97.44 92 ASP A C 1
ATOM 711 O O . ASP A 1 92 ? -19.143 7.840 20.455 1.00 97.44 92 ASP A O 1
ATOM 715 N N . GLU A 1 93 ? -17.043 7.794 19.675 1.00 97.12 93 GLU A N 1
ATOM 716 C CA . GLU A 1 93 ? -17.212 8.875 18.693 1.00 97.12 93 GLU A CA 1
ATOM 717 C C . GLU A 1 93 ? -17.732 8.379 17.336 1.00 97.12 93 GLU A C 1
ATOM 719 O O . GLU A 1 93 ? -18.250 9.173 16.549 1.00 97.12 93 GLU A O 1
ATOM 724 N N . GLY A 1 94 ? -17.574 7.087 17.031 1.00 97.81 94 GLY A N 1
ATOM 725 C CA . GLY A 1 94 ? -17.946 6.503 15.742 1.00 97.81 94 GLY A CA 1
ATOM 726 C C . GLY A 1 94 ? -17.099 7.019 14.573 1.00 97.81 94 GLY A C 1
ATOM 727 O O . GLY A 1 94 ? -17.572 7.058 13.436 1.00 97.81 94 GLY A O 1
ATOM 728 N N . VAL A 1 95 ? -15.859 7.453 14.824 1.00 98.00 95 VAL A N 1
ATOM 729 C CA . VAL A 1 95 ? -14.950 7.990 13.797 1.00 98.00 95 VAL A CA 1
ATOM 730 C C . VAL A 1 95 ? -13.522 7.504 14.025 1.00 98.00 95 VAL A C 1
ATOM 732 O O . VAL A 1 95 ? -13.007 7.554 15.142 1.00 98.00 95 VAL A O 1
ATOM 735 N N . ILE A 1 96 ? -12.860 7.105 12.939 1.00 97.94 96 ILE A N 1
ATOM 736 C CA . ILE A 1 96 ? -11.425 6.810 12.899 1.00 97.94 96 ILE A CA 1
ATOM 737 C C . ILE A 1 96 ? -10.732 7.682 11.848 1.00 97.94 96 ILE A C 1
ATOM 739 O O . ILE A 1 96 ? -11.203 7.807 10.718 1.00 97.94 96 ILE A O 1
ATOM 743 N N . ASN A 1 97 ? -9.606 8.290 12.213 1.00 97.25 97 ASN A N 1
ATOM 744 C CA . ASN A 1 97 ? -8.799 9.096 11.304 1.00 97.25 97 ASN A CA 1
ATOM 745 C C . ASN A 1 97 ? -7.808 8.203 10.548 1.00 97.25 97 ASN A C 1
ATOM 747 O O . ASN A 1 97 ? -6.909 7.617 11.152 1.00 97.25 97 ASN A O 1
ATOM 751 N N . VAL A 1 98 ? -7.952 8.116 9.227 1.00 96.19 98 VAL A N 1
ATOM 752 C CA . VAL A 1 98 ? -7.124 7.269 8.359 1.00 96.19 98 VAL A CA 1
ATOM 753 C C . VAL A 1 98 ? -6.153 8.141 7.571 1.00 96.19 98 VAL A C 1
ATOM 755 O O . VAL A 1 98 ? -6.546 8.889 6.677 1.00 96.19 98 VAL A O 1
ATOM 758 N N . GLY A 1 99 ? -4.869 8.056 7.908 1.00 93.75 99 GLY A N 1
ATOM 759 C CA . GLY A 1 99 ? -3.796 8.781 7.240 1.00 93.75 99 GLY A CA 1
ATOM 760 C C . GLY A 1 99 ? -3.444 8.174 5.882 1.00 93.75 99 GLY A C 1
ATOM 761 O O . GLY A 1 99 ? -3.103 6.993 5.804 1.00 93.75 99 GLY A O 1
ATOM 762 N N . ILE A 1 100 ? -3.462 8.981 4.818 1.00 88.25 100 ILE A N 1
ATOM 763 C CA . ILE A 1 100 ? -3.086 8.563 3.459 1.00 88.25 100 ILE A CA 1
ATOM 764 C C . ILE A 1 100 ? -2.016 9.508 2.908 1.00 88.25 100 ILE A C 1
ATOM 766 O O . ILE A 1 100 ? -2.216 10.719 2.832 1.00 88.25 100 ILE A O 1
ATOM 770 N N . SER A 1 101 ? -0.877 8.949 2.490 1.00 84.56 101 SER A N 1
ATOM 771 C CA . SER A 1 101 ? 0.161 9.693 1.765 1.00 84.56 101 SER A CA 1
ATOM 772 C C . SER A 1 101 ? -0.331 10.058 0.365 1.00 84.56 101 SER A C 1
ATOM 774 O O . SER A 1 101 ? -0.539 9.170 -0.458 1.00 84.56 101 SER A O 1
ATOM 776 N N . ASN A 1 102 ? -0.510 11.354 0.099 1.00 74.69 102 ASN A N 1
ATOM 777 C CA . ASN A 1 102 ? -1.042 11.855 -1.168 1.00 74.69 102 ASN A CA 1
ATOM 778 C C . ASN A 1 102 ? -0.322 13.154 -1.624 1.00 74.69 102 ASN A C 1
ATOM 780 O O . ASN A 1 102 ? -0.210 14.104 -0.852 1.00 74.69 102 ASN A O 1
ATOM 784 N N . THR A 1 103 ? 0.181 13.209 -2.865 1.00 64.38 103 THR A N 1
ATOM 785 C CA . THR A 1 103 ? 0.709 14.404 -3.562 1.00 64.38 103 THR A CA 1
ATOM 786 C C . THR A 1 103 ? -0.329 15.139 -4.415 1.00 64.38 103 THR A C 1
ATOM 788 O O . THR A 1 103 ? -0.011 16.210 -4.926 1.00 64.38 103 THR A O 1
ATOM 791 N N . GLY A 1 104 ? -1.543 14.610 -4.596 1.00 66.69 104 GLY A N 1
ATOM 792 C CA . GLY A 1 104 ? -2.573 15.204 -5.451 1.00 66.69 104 GLY A CA 1
ATOM 793 C C . GLY A 1 104 ? -3.507 14.193 -6.130 1.00 66.69 104 GLY A C 1
ATOM 794 O O . GLY A 1 104 ? -4.321 13.544 -5.474 1.00 66.69 104 GLY A O 1
ATOM 795 N N . LYS A 1 105 ? -3.444 14.115 -7.466 1.00 70.38 105 LYS A N 1
ATOM 796 C CA . LYS A 1 105 ? -4.395 13.371 -8.309 1.00 70.38 105 LYS A CA 1
ATOM 797 C C . LYS A 1 105 ? -4.045 11.879 -8.366 1.00 70.38 105 LYS A C 1
ATOM 799 O O . LYS A 1 105 ? -2.946 11.520 -8.770 1.00 70.38 105 LYS A O 1
ATOM 804 N N . ILE A 1 106 ? -4.996 11.033 -7.976 1.00 80.25 106 ILE A N 1
ATOM 805 C CA . ILE A 1 106 ? -4.943 9.580 -8.160 1.00 80.25 106 ILE A CA 1
ATOM 806 C C . ILE A 1 106 ? -5.835 9.256 -9.364 1.00 80.25 106 ILE A C 1
ATOM 808 O O . ILE A 1 106 ? -7.054 9.401 -9.281 1.00 80.25 106 ILE A O 1
ATOM 812 N N . ASP A 1 107 ? -5.229 8.878 -10.486 1.00 87.12 107 ASP A N 1
ATOM 813 C CA . ASP A 1 107 ? -5.899 8.490 -11.732 1.00 87.12 107 ASP A CA 1
ATOM 814 C C . ASP A 1 107 ? -5.211 7.272 -12.365 1.00 87.12 107 ASP A C 1
ATOM 816 O O . ASP A 1 107 ? -4.295 6.708 -11.775 1.00 87.12 107 ASP A O 1
ATOM 820 N N . GLU A 1 108 ? -5.644 6.850 -13.552 1.00 87.81 108 GLU A N 1
ATOM 821 C CA . GLU A 1 108 ? -5.105 5.672 -14.253 1.00 87.81 108 GLU A CA 1
ATOM 822 C C . GLU A 1 108 ? -3.590 5.747 -14.523 1.00 87.81 108 GLU A C 1
ATOM 824 O O . GLU A 1 108 ? -2.944 4.719 -14.706 1.00 87.81 108 GLU A O 1
ATOM 829 N N . GLY A 1 109 ? -2.989 6.943 -14.475 1.00 88.19 109 GLY A N 1
ATOM 830 C CA . GLY A 1 109 ? -1.540 7.135 -14.533 1.00 88.19 109 GLY A CA 1
ATOM 831 C C . GLY A 1 109 ? -0.809 6.809 -13.224 1.00 88.19 109 GLY A C 1
ATOM 832 O O . GLY A 1 109 ? 0.419 6.912 -13.165 1.00 88.19 109 GLY A O 1
ATOM 833 N N . SER A 1 110 ? -1.536 6.434 -12.173 1.00 88.62 110 SER A N 1
ATOM 834 C CA . SER A 1 110 ? -1.033 6.115 -10.841 1.00 88.62 110 SER A CA 1
ATOM 835 C C . SER A 1 110 ? -1.146 4.630 -10.548 1.00 88.62 110 SER A C 1
ATOM 837 O O . SER A 1 110 ? -2.239 4.070 -10.582 1.00 88.62 110 SER A O 1
ATOM 839 N N . THR A 1 111 ? -0.067 4.007 -10.077 1.00 89.00 111 THR A N 1
ATOM 840 C CA . THR A 1 111 ? -0.176 2.661 -9.501 1.00 89.00 111 THR A CA 1
ATOM 841 C C . THR A 1 111 ? -1.158 2.642 -8.318 1.00 89.00 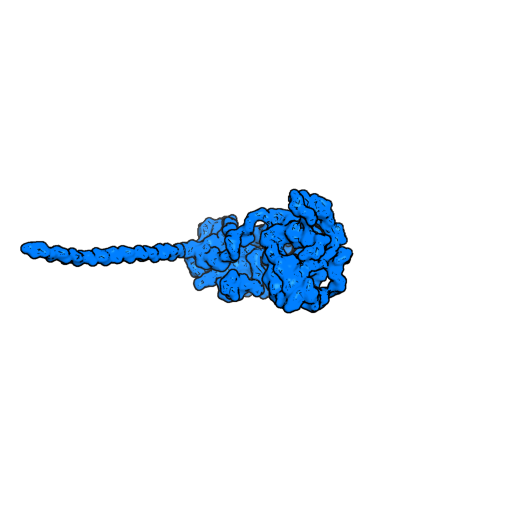111 THR A C 1
ATOM 843 O O . THR A 1 111 ? -1.889 1.671 -8.136 1.00 89.00 111 THR A O 1
ATOM 846 N N . ALA A 1 112 ? -1.222 3.718 -7.519 1.00 86.56 112 ALA A N 1
ATOM 847 C CA . ALA A 1 112 ? -2.073 3.788 -6.326 1.00 86.56 112 ALA A CA 1
ATOM 848 C C . ALA A 1 112 ? -3.578 3.734 -6.644 1.00 86.56 112 ALA A C 1
ATOM 850 O O . ALA A 1 112 ? -4.357 3.288 -5.800 1.00 86.56 112 ALA A O 1
ATOM 851 N N . PHE A 1 113 ? -3.982 4.120 -7.859 1.00 87.94 113 PHE A N 1
ATOM 852 C CA . PHE A 1 113 ? -5.375 4.100 -8.313 1.00 87.94 113 PHE A CA 1
ATOM 853 C C . PHE A 1 113 ? -6.035 2.729 -8.157 1.00 87.94 113 PHE A C 1
ATOM 855 O O . PHE A 1 113 ? -7.183 2.642 -7.714 1.00 87.94 113 PHE A O 1
ATOM 862 N N . HIS A 1 114 ? -5.278 1.661 -8.409 1.00 87.69 114 HIS A N 1
ATOM 863 C CA . HIS A 1 114 ? -5.752 0.277 -8.310 1.00 87.69 114 HIS A CA 1
ATOM 864 C C . HIS A 1 114 ? -5.921 -0.217 -6.869 1.00 87.69 114 HIS A C 1
ATOM 866 O O . HIS A 1 114 ? -6.590 -1.220 -6.631 1.00 87.69 114 HIS A O 1
ATOM 872 N N . PHE A 1 115 ? -5.354 0.491 -5.889 1.00 87.25 115 PHE A N 1
ATOM 873 C CA . PHE A 1 115 ? -5.351 0.073 -4.487 1.00 87.25 115 PHE A CA 1
ATOM 874 C C . PHE A 1 115 ? -6.274 0.905 -3.604 1.00 87.25 115 PHE A C 1
ATOM 876 O O . PHE A 1 115 ? -6.859 0.354 -2.675 1.00 87.25 115 PHE A O 1
ATOM 883 N N . THR A 1 116 ? -6.432 2.207 -3.872 1.00 86.12 116 THR A N 1
ATOM 884 C CA . THR A 1 116 ? -7.118 3.132 -2.952 1.00 86.12 116 THR A CA 1
ATOM 885 C C . THR A 1 116 ? -8.543 2.690 -2.625 1.00 86.12 116 THR A C 1
ATOM 887 O O . THR A 1 116 ? -8.858 2.460 -1.463 1.00 86.12 116 THR A O 1
ATOM 890 N N . ARG A 1 117 ? -9.399 2.483 -3.637 1.00 88.81 117 ARG A N 1
ATOM 891 C CA . ARG A 1 117 ? -10.821 2.160 -3.405 1.00 88.81 117 ARG A CA 1
ATOM 892 C C . ARG A 1 117 ? -11.026 0.815 -2.712 1.00 88.81 117 ARG A C 1
ATOM 894 O O . ARG A 1 117 ? -11.926 0.676 -1.889 1.00 88.81 117 ARG A O 1
ATOM 901 N N . MET A 1 118 ? -10.213 -0.176 -3.068 1.00 90.81 118 MET A N 1
ATOM 902 C CA . MET A 1 118 ? -10.255 -1.486 -2.428 1.00 90.81 118 MET A CA 1
ATOM 903 C C . MET A 1 118 ? -9.747 -1.397 -0.988 1.00 90.81 118 MET A C 1
ATOM 905 O O . MET A 1 118 ? -10.332 -2.015 -0.104 1.00 90.81 118 MET A O 1
ATOM 909 N N . GLY A 1 119 ? -8.690 -0.618 -0.744 1.00 91.06 119 GLY A N 1
ATOM 910 C CA . GLY A 1 119 ? -8.153 -0.402 0.592 1.00 91.06 119 GLY A CA 1
ATOM 911 C C . GLY A 1 119 ? -9.155 0.274 1.522 1.00 91.06 119 GLY A C 1
ATOM 912 O O . GLY A 1 119 ? -9.362 -0.219 2.628 1.00 91.06 119 GLY A O 1
ATOM 913 N N . ASP A 1 120 ? -9.844 1.313 1.049 1.00 92.44 120 ASP A N 1
ATOM 914 C CA . ASP A 1 120 ? -10.911 1.980 1.803 1.00 92.44 120 ASP A CA 1
ATOM 915 C C . ASP A 1 120 ? -12.043 0.997 2.134 1.00 92.44 120 ASP A C 1
ATOM 917 O O . ASP A 1 120 ? -12.457 0.889 3.287 1.00 92.44 120 ASP A O 1
ATOM 921 N N . ALA A 1 121 ? -12.494 0.216 1.146 1.00 94.75 121 ALA A N 1
ATOM 922 C CA . ALA A 1 121 ? -13.548 -0.777 1.342 1.00 94.75 121 ALA A CA 1
ATOM 923 C C . ALA A 1 121 ? -13.127 -1.904 2.301 1.00 94.75 121 ALA A C 1
ATOM 925 O O . ALA A 1 121 ? -13.959 -2.442 3.035 1.00 94.75 121 ALA A O 1
ATOM 926 N N . LEU A 1 122 ? -11.841 -2.268 2.309 1.00 94.56 122 LEU A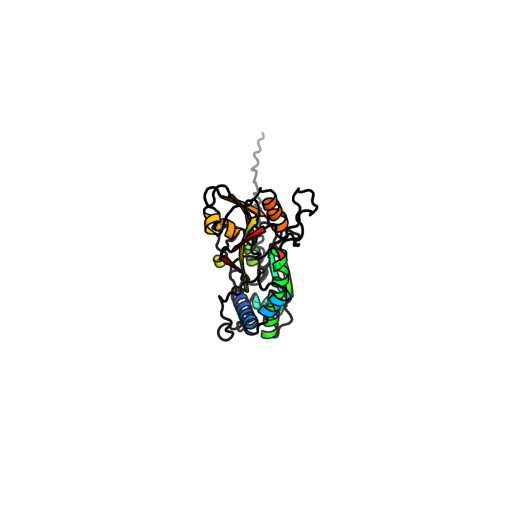 N 1
ATOM 927 C CA . LEU A 1 122 ? -11.316 -3.253 3.242 1.00 94.56 122 LEU A CA 1
ATOM 928 C C . LEU A 1 122 ? -11.285 -2.703 4.670 1.00 94.56 122 LEU A C 1
ATOM 930 O O . LEU A 1 122 ? -11.683 -3.407 5.595 1.00 94.56 122 LEU A O 1
ATOM 934 N N . ILE A 1 123 ? -10.873 -1.448 4.857 1.00 96.19 123 ILE A N 1
ATOM 935 C CA . ILE A 1 123 ? -10.927 -0.792 6.167 1.00 96.19 123 ILE A CA 1
ATOM 936 C C . ILE A 1 123 ? -12.384 -0.707 6.652 1.00 96.19 123 ILE A C 1
ATOM 938 O O . ILE A 1 123 ? -12.659 -1.104 7.782 1.00 96.19 123 ILE A O 1
ATOM 942 N N . ASP A 1 124 ? -13.333 -0.307 5.799 1.00 97.31 124 ASP A N 1
ATOM 943 C CA . ASP A 1 124 ? -14.766 -0.261 6.142 1.00 97.31 124 ASP A CA 1
ATOM 944 C C . ASP A 1 124 ? -15.317 -1.622 6.591 1.00 97.31 124 ASP A C 1
ATOM 946 O O . ASP A 1 124 ? -16.076 -1.700 7.564 1.00 97.31 124 ASP A O 1
ATOM 950 N N . LEU A 1 125 ? -14.925 -2.708 5.915 1.00 97.19 125 LEU A N 1
ATOM 951 C CA . LEU A 1 125 ? -15.305 -4.071 6.293 1.00 97.19 125 LEU A CA 1
ATOM 952 C C . LEU A 1 125 ? -14.850 -4.398 7.725 1.00 97.19 125 LEU A C 1
ATOM 954 O O . LEU A 1 125 ? -15.622 -4.935 8.524 1.00 97.19 125 LEU A O 1
ATOM 958 N N . ILE A 1 126 ? -13.610 -4.045 8.063 1.00 97.50 126 ILE A N 1
ATOM 959 C CA . ILE A 1 126 ? -13.033 -4.294 9.389 1.00 97.50 126 ILE A CA 1
ATOM 960 C C . ILE A 1 126 ? -13.698 -3.428 10.456 1.00 97.50 126 ILE A C 1
ATOM 962 O O . ILE A 1 126 ? -14.104 -3.944 11.499 1.00 97.50 126 ILE A O 1
ATOM 966 N N . LEU A 1 127 ? -13.889 -2.138 10.186 1.00 98.44 127 LEU A N 1
ATOM 967 C CA . LEU A 1 127 ? -14.552 -1.216 11.108 1.00 98.44 127 LEU A CA 1
ATOM 968 C C . LEU A 1 127 ? -16.004 -1.618 11.384 1.00 98.44 127 LEU A C 1
ATOM 970 O O . LEU A 1 127 ? -16.448 -1.560 12.529 1.00 98.44 127 LEU A O 1
ATOM 974 N N . THR A 1 128 ? -16.722 -2.104 10.369 1.00 98.56 128 THR A N 1
ATOM 975 C CA . THR A 1 128 ? -18.085 -2.632 10.527 1.00 98.56 128 THR A CA 1
ATOM 976 C C . THR A 1 128 ? -18.111 -3.816 11.492 1.00 98.56 128 THR A C 1
ATOM 978 O O . THR A 1 128 ? -18.970 -3.892 12.371 1.00 98.56 128 THR A O 1
ATOM 981 N N . ARG A 1 129 ? -17.147 -4.737 11.377 1.00 98.12 129 ARG A N 1
ATOM 982 C CA . ARG A 1 129 ? -17.035 -5.894 12.279 1.00 98.12 129 ARG A CA 1
ATOM 983 C C . ARG A 1 129 ? -16.701 -5.478 13.709 1.00 98.12 129 ARG A C 1
ATOM 985 O O . ARG A 1 129 ? -17.292 -6.017 14.641 1.00 98.12 129 ARG A O 1
ATOM 992 N N . ILE A 1 130 ? -15.809 -4.503 13.883 1.00 98.62 130 ILE A N 1
ATOM 993 C CA . ILE A 1 130 ? -15.492 -3.926 15.197 1.00 98.62 130 ILE A CA 1
ATOM 994 C C . ILE A 1 130 ? -16.745 -3.297 15.821 1.00 98.62 130 ILE A C 1
ATOM 996 O O . ILE A 1 130 ? -17.092 -3.640 16.951 1.00 98.62 130 ILE A O 1
ATOM 1000 N N . ALA A 1 131 ? -17.453 -2.433 15.088 1.00 98.56 131 ALA A N 1
ATOM 1001 C CA . ALA A 1 131 ? -18.664 -1.774 15.578 1.00 98.56 131 ALA A CA 1
ATOM 1002 C C . ALA A 1 131 ? -19.728 -2.796 16.013 1.00 98.56 131 ALA A C 1
ATOM 1004 O O . ALA A 1 131 ? -20.242 -2.725 17.130 1.00 98.56 131 ALA A O 1
ATOM 1005 N N . ASN A 1 132 ? -19.975 -3.812 15.178 1.00 98.31 132 ASN A N 1
ATOM 1006 C CA . ASN A 1 132 ? -20.922 -4.885 15.479 1.00 98.31 132 ASN A CA 1
ATOM 1007 C C . ASN A 1 132 ? -20.522 -5.697 16.717 1.00 98.31 132 ASN A C 1
ATOM 1009 O O . ASN A 1 132 ? -21.387 -6.039 17.520 1.00 98.31 132 ASN A O 1
ATOM 1013 N N . HIS A 1 133 ? -19.231 -6.005 16.889 1.00 98.12 133 HIS A N 1
ATOM 1014 C CA . HIS A 1 133 ? -18.754 -6.760 18.048 1.00 98.12 133 HIS A CA 1
ATOM 1015 C C . HIS A 1 133 ? -19.014 -6.018 19.364 1.00 98.12 133 HIS A C 1
ATOM 1017 O O . HIS A 1 133 ? -19.496 -6.615 20.326 1.00 98.12 133 HIS A O 1
ATOM 1023 N N . TYR A 1 134 ? -18.719 -4.718 19.399 1.00 98.31 134 TYR A N 1
ATOM 1024 C CA . TYR A 1 134 ? -18.869 -3.899 20.602 1.00 98.31 134 TYR A CA 1
ATOM 1025 C C . TYR A 1 134 ? -20.283 -3.330 20.796 1.00 98.31 134 TYR A C 1
ATOM 1027 O O . TYR A 1 134 ? -20.536 -2.684 21.811 1.00 98.31 134 TYR A O 1
ATOM 1035 N N . GLY A 1 135 ? -21.206 -3.559 19.854 1.00 97.69 135 GLY A N 1
ATOM 1036 C CA . GLY A 1 135 ? -22.538 -2.949 19.879 1.00 97.69 135 GLY A CA 1
ATOM 1037 C C . GLY A 1 135 ? -22.492 -1.420 19.784 1.00 97.69 135 GLY A C 1
ATOM 1038 O O . GLY A 1 135 ? -23.331 -0.750 20.384 1.00 97.69 135 GLY A O 1
ATOM 1039 N N . ALA A 1 136 ? -21.488 -0.884 19.086 1.00 97.50 136 ALA A N 1
ATOM 1040 C CA . ALA A 1 136 ? -21.300 0.545 18.867 1.00 97.50 136 ALA A CA 1
ATOM 1041 C C . ALA A 1 136 ? -22.037 1.022 17.604 1.00 97.50 136 ALA A C 1
ATOM 1043 O O . ALA A 1 136 ? -22.414 0.223 16.742 1.00 97.50 136 ALA A O 1
ATOM 1044 N N . ASP A 1 137 ? -22.206 2.339 17.480 1.00 97.56 137 ASP A N 1
ATOM 1045 C CA . ASP A 1 137 ? -22.679 2.955 16.241 1.00 97.56 137 ASP A CA 1
ATOM 1046 C C . ASP A 1 137 ? -21.675 2.729 15.086 1.00 97.56 137 ASP A C 1
ATOM 1048 O O . ASP A 1 137 ? -20.491 2.469 15.328 1.00 97.56 137 ASP A O 1
ATOM 1052 N N . PRO A 1 138 ? -22.107 2.836 13.811 1.00 98.31 138 PRO A N 1
ATOM 1053 C CA . PRO A 1 138 ? -21.214 2.664 12.669 1.00 98.31 138 PRO A CA 1
ATOM 1054 C C . PRO A 1 138 ? -20.002 3.603 12.720 1.00 98.31 138 PRO A C 1
ATOM 1056 O O . PRO A 1 138 ? -20.158 4.826 12.747 1.00 98.31 138 PRO A O 1
ATOM 1059 N N . ILE A 1 139 ? -18.800 3.026 12.663 1.00 98.69 139 ILE A N 1
ATOM 1060 C CA . ILE A 1 139 ? -17.541 3.776 12.661 1.00 98.69 139 ILE A CA 1
ATOM 1061 C C . ILE A 1 139 ? -17.250 4.265 11.242 1.00 98.69 139 ILE A C 1
ATOM 1063 O O . ILE A 1 139 ? -17.144 3.468 10.311 1.00 98.69 139 ILE A O 1
ATOM 1067 N N . LYS A 1 140 ? -17.096 5.577 11.074 1.00 97.94 140 LYS A N 1
ATOM 1068 C CA . LYS A 1 140 ? -16.789 6.211 9.788 1.00 97.94 140 LYS A CA 1
ATOM 1069 C C . LYS A 1 140 ? -15.301 6.494 9.648 1.00 97.94 140 LYS A C 1
ATOM 1071 O O . LYS A 1 140 ? -14.655 6.952 10.590 1.00 97.94 140 LYS A O 1
ATOM 1076 N N . GLN A 1 141 ? -14.786 6.316 8.438 1.00 96.81 141 GLN A N 1
ATOM 1077 C CA . GLN A 1 141 ? -13.453 6.786 8.079 1.00 96.81 141 GLN A CA 1
ATOM 1078 C C . GLN A 1 141 ? -13.459 8.304 7.870 1.00 96.81 141 GLN A C 1
ATOM 1080 O O . GLN A 1 141 ? -14.242 8.835 7.081 1.00 96.81 141 GLN A O 1
ATOM 1085 N N . ASN A 1 142 ? -12.556 9.003 8.551 1.00 96.31 142 ASN A N 1
ATOM 1086 C CA . ASN A 1 142 ? -12.180 10.374 8.239 1.00 96.31 142 ASN A CA 1
ATOM 1087 C C . ASN A 1 142 ? -10.790 10.367 7.593 1.00 96.31 142 ASN A C 1
ATOM 1089 O O . ASN A 1 142 ? -9.799 10.052 8.250 1.00 96.31 142 ASN A O 1
ATOM 1093 N N . ILE A 1 143 ? -10.710 10.692 6.303 1.00 93.06 143 ILE A N 1
ATOM 1094 C CA . ILE A 1 143 ? -9.444 10.646 5.566 1.00 93.06 143 ILE A CA 1
ATOM 1095 C C . ILE A 1 143 ? -8.581 11.860 5.912 1.00 93.06 143 ILE A C 1
ATOM 1097 O O . ILE A 1 143 ? -8.985 13.009 5.729 1.00 93.06 143 ILE A O 1
ATOM 1101 N N . VAL A 1 144 ? -7.355 11.592 6.357 1.00 93.06 144 VAL A N 1
ATOM 1102 C CA . VAL A 1 144 ? -6.340 12.597 6.671 1.00 93.06 144 VAL A CA 1
ATOM 1103 C C . VAL A 1 144 ? -5.241 12.526 5.621 1.00 93.06 144 VAL A C 1
ATOM 1105 O O . VAL A 1 144 ? -4.436 11.596 5.588 1.00 93.06 144 VAL A O 1
ATOM 1108 N N . TYR A 1 145 ? -5.203 13.520 4.738 1.00 90.25 145 TYR A N 1
ATOM 1109 C CA . TYR A 1 145 ? -4.180 13.595 3.701 1.00 90.25 145 TYR A CA 1
ATOM 1110 C C . TYR A 1 145 ? -2.841 14.047 4.282 1.00 90.25 145 TYR A C 1
ATOM 1112 O O . TYR A 1 145 ? -2.731 15.113 4.889 1.00 90.25 145 TYR A O 1
ATOM 1120 N N . ILE A 1 146 ? -1.814 13.238 4.047 1.00 89.00 146 ILE A N 1
ATOM 1121 C CA . ILE A 1 146 ? -0.444 13.479 4.482 1.00 89.00 146 ILE A CA 1
ATOM 1122 C C . ILE A 1 146 ? 0.339 13.951 3.251 1.00 89.00 146 ILE A C 1
ATOM 1124 O O . ILE A 1 146 ? 0.574 13.143 2.347 1.00 89.00 146 ILE A O 1
ATOM 1128 N N . PRO A 1 147 ? 0.739 15.232 3.174 1.00 86.00 147 PRO A N 1
ATOM 1129 C CA . PRO A 1 147 ? 1.461 15.757 2.021 1.00 86.00 147 PRO A CA 1
ATOM 1130 C C . PRO A 1 147 ? 2.942 15.340 2.039 1.00 86.00 147 PRO A C 1
ATOM 1132 O O . PRO A 1 147 ? 3.474 14.953 3.091 1.00 86.00 147 PRO A O 1
ATOM 1135 N N . PRO A 1 148 ? 3.664 15.474 0.910 1.00 79.88 148 PRO A N 1
ATOM 1136 C CA . PRO A 1 148 ? 5.123 15.436 0.887 1.00 79.88 148 PRO A CA 1
ATOM 1137 C C . PRO A 1 148 ? 5.738 16.338 1.967 1.00 79.88 148 PRO A C 1
ATOM 1139 O O . PRO A 1 148 ? 5.267 17.457 2.170 1.00 79.88 148 PRO A O 1
ATOM 1142 N N . PRO A 1 149 ? 6.793 15.888 2.670 1.00 80.06 149 PRO A N 1
ATOM 1143 C CA . PRO A 1 149 ? 7.598 14.689 2.419 1.00 80.06 149 PRO A CA 1
ATOM 1144 C C . PRO A 1 149 ? 7.067 13.413 3.110 1.00 80.06 149 PRO A C 1
ATOM 1146 O O . PRO A 1 149 ? 7.857 12.559 3.504 1.00 80.06 149 PRO A O 1
ATOM 1149 N N . PHE A 1 150 ? 5.751 13.283 3.302 1.00 85.31 150 PHE A N 1
ATOM 1150 C CA . PHE A 1 150 ? 5.089 12.084 3.830 1.00 85.31 150 PHE A CA 1
ATOM 1151 C C . PHE A 1 150 ? 5.553 11.683 5.228 1.00 85.31 150 PHE A C 1
ATOM 1153 O O . PHE A 1 150 ? 6.015 10.565 5.480 1.00 85.31 150 PHE A O 1
ATOM 1160 N N . ARG A 1 151 ? 5.383 12.619 6.167 1.00 88.38 151 ARG A N 1
ATOM 1161 C CA . ARG A 1 151 ? 5.699 12.492 7.600 1.00 88.38 151 ARG A CA 1
ATOM 1162 C C . ARG A 1 151 ? 4.738 11.557 8.353 1.00 88.38 151 ARG A C 1
ATOM 1164 O O . ARG A 1 151 ? 4.239 11.869 9.422 1.00 88.38 151 ARG A O 1
ATOM 1171 N N . ASN A 1 152 ? 4.495 10.378 7.793 1.00 90.81 152 ASN A N 1
ATOM 1172 C CA . ASN A 1 152 ? 3.512 9.395 8.239 1.00 90.81 152 ASN A CA 1
ATOM 1173 C C . ASN A 1 152 ? 3.601 9.045 9.735 1.00 90.81 152 ASN A C 1
ATOM 1175 O O . ASN A 1 152 ? 2.583 8.937 10.406 1.00 90.81 152 ASN A O 1
ATOM 1179 N N . THR A 1 153 ? 4.817 8.873 10.267 1.00 91.81 153 THR A N 1
ATOM 1180 C CA . THR A 1 153 ? 5.001 8.558 11.694 1.00 91.81 153 THR A CA 1
ATOM 1181 C C . THR A 1 153 ? 4.623 9.740 12.584 1.00 91.81 153 THR A C 1
ATOM 1183 O O . THR A 1 153 ? 4.054 9.531 13.645 1.00 91.81 153 THR A O 1
ATOM 1186 N N . ASP A 1 154 ? 4.889 10.974 12.153 1.00 92.06 154 ASP A N 1
ATOM 1187 C CA . ASP A 1 154 ? 4.547 12.160 12.939 1.00 92.06 154 ASP A CA 1
ATOM 1188 C C . ASP A 1 154 ? 3.030 12.344 13.049 1.00 92.06 154 ASP A C 1
ATOM 1190 O O . ASP A 1 154 ? 2.551 12.685 14.122 1.00 92.06 154 ASP A O 1
ATOM 1194 N N . TYR A 1 155 ? 2.280 12.055 11.979 1.00 93.31 155 TYR A N 1
ATOM 1195 C CA . TYR A 1 155 ? 0.811 12.104 11.983 1.00 93.31 155 TYR A CA 1
ATOM 1196 C C . TYR A 1 155 ? 0.189 11.057 12.912 1.00 93.31 155 TYR A C 1
ATOM 1198 O O . TYR A 1 155 ? -0.787 11.350 13.600 1.00 93.31 155 TYR A O 1
ATOM 1206 N N . LEU A 1 156 ? 0.765 9.851 12.955 1.00 93.19 156 LEU A N 1
ATOM 1207 C CA . LEU A 1 156 ? 0.382 8.836 13.936 1.00 93.19 156 LEU A CA 1
ATOM 1208 C C . LEU A 1 156 ? 0.696 9.312 15.357 1.00 93.19 156 LEU A C 1
ATOM 1210 O O . LEU A 1 156 ? -0.164 9.304 16.235 1.00 93.19 156 LEU A O 1
ATOM 1214 N N . ASN A 1 157 ? 1.932 9.756 15.584 1.00 91.25 157 ASN A N 1
ATOM 1215 C CA . ASN A 1 157 ? 2.395 10.128 16.914 1.00 91.25 157 ASN A CA 1
ATOM 1216 C C . ASN A 1 157 ? 1.659 11.352 17.463 1.00 91.25 157 ASN A C 1
ATOM 1218 O O . ASN A 1 157 ? 1.431 11.390 18.664 1.00 91.25 157 ASN A O 1
ATOM 1222 N N . SER A 1 158 ? 1.260 12.315 16.623 1.00 91.44 158 SER A N 1
ATOM 1223 C CA . SER A 1 158 ? 0.473 13.483 17.041 1.00 91.44 158 SER A CA 1
ATOM 1224 C C . SER A 1 158 ? -1.004 13.169 17.301 1.00 91.44 158 SER A C 1
ATOM 1226 O O . SER A 1 158 ? -1.700 14.000 17.889 1.00 91.44 158 SER A O 1
ATOM 1228 N N . GLY A 1 159 ? -1.483 11.993 16.878 1.00 90.75 159 GLY A N 1
ATOM 1229 C CA . GLY A 1 159 ? -2.898 11.621 16.908 1.00 90.75 159 GLY A CA 1
ATOM 1230 C C . GLY A 1 159 ? -3.739 12.309 15.828 1.00 90.75 159 GLY A C 1
ATOM 1231 O O . GLY A 1 159 ? -4.966 12.275 15.870 1.00 90.75 159 GLY A O 1
ATOM 1232 N N . GLU A 1 160 ? -3.106 12.961 14.847 1.00 93.94 160 GLU A N 1
ATOM 1233 C CA . GLU A 1 160 ? -3.820 13.455 13.666 1.00 93.94 160 GLU A CA 1
ATOM 1234 C C . GLU A 1 160 ? -4.358 12.312 12.806 1.00 93.94 160 GLU A C 1
ATOM 1236 O O . GLU A 1 160 ? -5.404 12.470 12.185 1.00 93.94 160 GLU A O 1
ATOM 1241 N N . ALA A 1 161 ? -3.668 11.172 12.794 1.00 95.38 161 ALA A N 1
ATOM 1242 C CA . ALA A 1 161 ? -4.155 9.918 12.242 1.00 95.38 161 ALA A CA 1
ATOM 1243 C C . ALA A 1 161 ? -4.157 8.841 13.335 1.00 95.38 161 ALA A C 1
ATOM 1245 O O . ALA A 1 161 ? -3.192 8.712 14.087 1.00 95.38 161 ALA A O 1
ATOM 1246 N N . ASP A 1 162 ? -5.222 8.046 13.391 1.00 96.38 162 ASP A N 1
ATOM 1247 C CA . ASP A 1 162 ? -5.327 6.891 14.288 1.00 96.38 162 ASP A CA 1
ATOM 1248 C C . ASP A 1 162 ? -4.645 5.669 13.679 1.00 96.38 162 ASP A C 1
ATOM 1250 O O . ASP A 1 162 ? -3.931 4.925 14.355 1.00 96.38 162 ASP A O 1
ATOM 1254 N N . ILE A 1 163 ? -4.852 5.503 12.372 1.00 96.69 163 ILE A N 1
ATOM 1255 C CA . ILE A 1 163 ? -4.189 4.507 11.544 1.00 96.69 163 ILE A CA 1
ATOM 1256 C C . ILE A 1 163 ? -3.618 5.158 10.291 1.00 96.69 163 ILE A C 1
ATOM 1258 O O . ILE A 1 163 ? -4.124 6.175 9.823 1.00 96.69 163 ILE A O 1
ATOM 1262 N N . LEU A 1 164 ? -2.595 4.551 9.698 1.00 93.44 164 LEU A N 1
ATOM 1263 C CA . LEU A 1 164 ? -2.289 4.789 8.286 1.00 93.44 164 LEU A CA 1
ATOM 1264 C C . LEU A 1 164 ? -3.032 3.757 7.447 1.00 93.44 164 LEU A C 1
ATOM 1266 O O . LEU A 1 164 ? -3.076 2.587 7.832 1.00 93.44 164 LEU A O 1
ATOM 1270 N N . GLY A 1 165 ? -3.575 4.192 6.309 1.00 82.44 165 GLY A N 1
ATOM 1271 C CA . GLY A 1 165 ? -4.198 3.303 5.332 1.00 82.44 165 GLY A CA 1
ATOM 1272 C C . GLY A 1 165 ? -3.211 2.279 4.765 1.00 82.44 165 GLY A C 1
ATOM 1273 O O . GLY A 1 165 ? -2.040 2.229 5.149 1.00 82.44 165 GLY A O 1
ATOM 1274 N N . LEU A 1 166 ? -3.668 1.480 3.799 1.00 77.38 166 LEU A N 1
ATOM 1275 C CA . LEU A 1 166 ? -2.889 0.396 3.176 1.00 77.38 166 LEU A CA 1
ATOM 1276 C C . LEU A 1 166 ? -1.839 0.909 2.177 1.00 77.38 166 LEU A C 1
ATOM 1278 O O . LEU A 1 166 ? -1.675 0.404 1.070 1.00 77.38 166 LEU A O 1
ATOM 1282 N N . VAL A 1 167 ? -1.109 1.934 2.591 1.00 66.56 167 VAL A N 1
ATOM 1283 C CA . VAL A 1 167 ? 0.045 2.502 1.922 1.00 66.56 167 VAL A CA 1
ATOM 1284 C C . VAL A 1 167 ? 1.189 2.396 2.920 1.00 66.56 167 VAL A C 1
ATOM 1286 O O . VAL A 1 167 ? 1.149 3.022 3.975 1.00 66.56 167 VAL A O 1
ATOM 1289 N N . ASN A 1 168 ? 2.155 1.521 2.616 1.00 77.44 168 ASN A N 1
ATOM 1290 C CA . ASN A 1 168 ? 3.470 1.322 3.250 1.00 77.44 168 ASN A CA 1
ATOM 1291 C C . ASN A 1 168 ? 3.719 -0.144 3.609 1.00 77.44 168 ASN A C 1
ATOM 1293 O O . ASN A 1 168 ? 3.276 -0.633 4.648 1.00 77.44 168 ASN A O 1
ATOM 1297 N N . ALA A 1 169 ? 4.584 -0.784 2.823 1.00 85.88 169 ALA A N 1
ATOM 1298 C CA . ALA A 1 169 ? 5.059 -2.122 3.121 1.00 85.88 169 ALA A CA 1
ATOM 1299 C C . ALA A 1 169 ? 5.754 -2.203 4.491 1.00 85.88 169 ALA A C 1
ATOM 1301 O O . ALA A 1 169 ? 6.509 -1.306 4.904 1.00 85.88 169 ALA A O 1
ATOM 1302 N N . LEU A 1 170 ? 5.538 -3.338 5.147 1.00 86.69 170 LEU A N 1
ATOM 1303 C CA . LEU A 1 170 ? 6.003 -3.701 6.479 1.00 86.69 170 LEU A CA 1
ATOM 1304 C C . LEU A 1 170 ? 7.542 -3.674 6.615 1.00 86.69 170 LEU A C 1
ATOM 1306 O O . LEU A 1 170 ? 8.075 -3.453 7.702 1.00 86.69 170 LEU A O 1
ATOM 1310 N N . GLY A 1 171 ? 8.270 -3.904 5.518 1.00 80.44 171 GLY A N 1
ATOM 1311 C CA . GLY A 1 171 ? 9.738 -3.922 5.475 1.00 80.44 171 GLY A CA 1
ATOM 1312 C C . GLY A 1 171 ? 10.423 -2.554 5.350 1.00 80.44 171 GLY A C 1
ATOM 1313 O O . GLY A 1 171 ? 11.643 -2.494 5.479 1.00 80.44 171 GLY A O 1
ATOM 1314 N N . GLY A 1 172 ? 9.674 -1.474 5.106 1.00 84.62 172 GLY A N 1
ATOM 1315 C CA . GLY A 1 172 ? 10.254 -0.160 4.810 1.00 84.62 172 GLY A CA 1
ATOM 1316 C C . GLY A 1 172 ? 10.772 0.616 6.027 1.00 84.62 172 GLY A C 1
ATOM 1317 O O . GLY A 1 172 ? 10.590 0.229 7.188 1.00 84.62 172 GLY A O 1
ATOM 1318 N N . SER A 1 173 ? 11.379 1.768 5.748 1.00 85.50 173 SER A N 1
ATOM 1319 C CA . SER A 1 173 ? 11.852 2.741 6.736 1.00 85.50 173 SER A CA 1
ATOM 1320 C C . SER A 1 173 ? 10.922 3.957 6.849 1.00 85.50 173 SER A C 1
ATOM 1322 O O . SER A 1 173 ? 10.066 4.222 5.992 1.00 85.50 173 SER A O 1
ATOM 1324 N N . THR A 1 174 ? 11.021 4.666 7.968 1.00 84.56 174 THR A N 1
ATOM 1325 C CA . THR A 1 174 ? 10.489 6.016 8.134 1.00 84.56 174 THR A CA 1
ATOM 1326 C C . THR A 1 174 ? 11.402 7.004 7.412 1.00 84.56 174 THR A C 1
ATOM 1328 O O . THR A 1 174 ? 12.539 6.684 7.062 1.00 84.56 174 THR A O 1
ATOM 1331 N N . ARG A 1 175 ? 10.921 8.235 7.216 1.00 78.75 175 ARG A N 1
ATOM 1332 C CA . ARG A 1 175 ? 11.731 9.309 6.627 1.00 78.75 175 ARG A CA 1
ATOM 1333 C C . ARG A 1 175 ? 13.039 9.532 7.393 1.00 78.75 175 ARG A C 1
ATOM 1335 O O . ARG A 1 175 ? 14.062 9.814 6.782 1.00 78.75 175 ARG A O 1
ATOM 1342 N N . ASP A 1 176 ? 13.000 9.382 8.711 1.00 79.81 176 ASP A N 1
ATOM 1343 C CA . ASP A 1 176 ? 14.138 9.656 9.587 1.00 79.81 176 ASP A CA 1
ATOM 1344 C C . ASP A 1 176 ? 15.096 8.447 9.700 1.00 79.81 176 ASP A C 1
ATOM 1346 O O . ASP A 1 176 ? 16.030 8.456 10.494 1.00 79.81 176 ASP A O 1
ATOM 1350 N N . GLY A 1 177 ? 14.899 7.411 8.871 1.00 82.44 177 GLY A N 1
ATOM 1351 C CA . GLY A 1 177 ? 15.809 6.270 8.738 1.00 82.44 177 GLY A CA 1
ATOM 1352 C C . GLY A 1 177 ? 15.537 5.108 9.695 1.00 82.44 177 GLY A C 1
ATOM 1353 O O . GLY A 1 177 ? 16.255 4.110 9.662 1.00 82.44 177 GLY A O 1
ATOM 1354 N N . GLU A 1 178 ? 14.492 5.186 10.517 1.00 87.88 178 GLU A N 1
ATOM 1355 C CA . GLU A 1 178 ? 14.113 4.101 11.425 1.00 87.88 178 GLU A CA 1
ATOM 1356 C C . GLU A 1 178 ? 13.314 3.016 10.700 1.00 87.88 178 GLU A C 1
ATOM 1358 O O . GLU A 1 178 ? 12.564 3.293 9.764 1.00 87.88 178 GLU A O 1
ATOM 1363 N N . ARG A 1 179 ? 13.402 1.757 11.140 1.00 88.94 179 ARG A N 1
ATOM 1364 C CA . ARG A 1 179 ? 12.525 0.705 10.598 1.00 88.94 179 ARG A CA 1
ATOM 1365 C C . ARG A 1 179 ? 11.080 0.977 11.020 1.00 88.94 179 ARG A C 1
ATOM 1367 O O . ARG A 1 179 ? 10.817 1.179 12.203 1.00 88.94 179 ARG A O 1
ATOM 1374 N N . ARG A 1 180 ? 10.119 0.900 10.088 1.00 90.38 180 ARG A N 1
ATOM 1375 C CA . ARG A 1 180 ? 8.693 1.169 10.389 1.00 90.38 180 ARG A CA 1
ATOM 1376 C C . ARG A 1 180 ? 8.149 0.291 11.515 1.00 90.38 180 ARG A C 1
ATOM 1378 O O . ARG A 1 180 ? 7.454 0.805 12.377 1.00 90.38 180 ARG A O 1
ATOM 1385 N N . ARG A 1 181 ? 8.527 -0.995 11.549 1.00 90.38 181 ARG A N 1
ATOM 1386 C CA . ARG A 1 181 ? 8.133 -1.941 12.615 1.00 90.38 181 ARG A CA 1
ATOM 1387 C C . ARG A 1 181 ? 8.679 -1.594 14.003 1.00 90.38 181 ARG A C 1
ATOM 1389 O O . ARG A 1 181 ? 8.232 -2.170 14.984 1.00 90.38 181 ARG A O 1
ATOM 1396 N N . THR A 1 182 ? 9.693 -0.737 14.077 1.00 89.81 182 THR A N 1
ATOM 1397 C CA . THR A 1 182 ? 10.249 -0.244 15.342 1.00 89.81 182 THR A CA 1
ATOM 1398 C C . THR A 1 182 ? 9.589 1.072 15.738 1.00 89.81 182 THR A C 1
ATOM 1400 O O . THR A 1 182 ? 9.327 1.291 16.911 1.00 89.81 182 THR A O 1
ATOM 1403 N N . ALA A 1 183 ? 9.281 1.921 14.758 1.00 90.56 183 ALA A N 1
ATOM 1404 C CA . ALA A 1 183 ? 8.698 3.240 14.982 1.00 90.56 183 ALA A CA 1
ATOM 1405 C C . ALA A 1 183 ? 7.166 3.238 15.166 1.00 90.56 183 ALA A C 1
ATOM 1407 O O . ALA A 1 183 ? 6.587 4.288 15.438 1.00 90.56 183 ALA A O 1
ATOM 1408 N N . ARG A 1 184 ? 6.486 2.109 14.922 1.00 93.00 184 ARG A N 1
ATOM 1409 C CA . ARG A 1 184 ? 5.018 1.995 14.877 1.00 93.00 184 ARG A CA 1
ATOM 1410 C C . ARG A 1 184 ? 4.562 0.626 15.372 1.00 93.00 184 ARG A C 1
ATOM 1412 O O . ARG A 1 184 ? 5.252 -0.370 15.149 1.00 93.00 184 ARG A O 1
ATOM 1419 N N . ARG A 1 185 ? 3.362 0.570 15.948 1.00 93.69 185 ARG A N 1
ATOM 1420 C CA . ARG A 1 185 ? 2.592 -0.673 16.085 1.00 93.69 185 ARG A CA 1
ATOM 1421 C C . ARG A 1 185 ? 1.957 -1.023 14.733 1.00 93.69 185 ARG A C 1
ATOM 1423 O O . ARG A 1 185 ? 1.797 -0.155 13.871 1.00 93.69 185 ARG A O 1
ATOM 1430 N N . TYR A 1 186 ? 1.628 -2.290 14.522 1.00 94.25 186 TYR A N 1
ATOM 1431 C CA . TYR A 1 186 ? 1.062 -2.758 13.261 1.00 94.25 186 TYR A CA 1
ATOM 1432 C C . TYR A 1 186 ? 0.186 -3.988 13.469 1.00 94.25 186 TYR A C 1
ATOM 1434 O O . TYR A 1 186 ? 0.457 -4.785 14.365 1.00 94.25 186 TYR A O 1
ATOM 1442 N N . THR A 1 187 ? -0.839 -4.108 12.633 1.00 94.38 187 THR A N 1
ATOM 1443 C CA . THR A 1 187 ? -1.701 -5.291 12.527 1.00 94.38 187 THR A CA 1
ATOM 1444 C C . THR A 1 187 ? -0.974 -6.438 11.829 1.00 94.38 187 THR A C 1
ATOM 1446 O O . THR A 1 187 ? 0.094 -6.253 11.235 1.00 94.38 187 THR A O 1
ATOM 1449 N N . CYS A 1 188 ? -1.610 -7.601 11.787 1.00 92.25 188 CYS A N 1
ATOM 1450 C CA . CYS A 1 188 ? -1.387 -8.600 10.750 1.00 92.25 188 CYS A CA 1
ATOM 1451 C C . CYS A 1 188 ? -1.352 -7.952 9.358 1.00 92.25 188 CYS A C 1
ATOM 1453 O O . CYS A 1 188 ? -1.958 -6.895 9.117 1.00 92.25 188 CYS A O 1
ATOM 1455 N N . THR A 1 189 ? -0.662 -8.584 8.412 1.00 92.19 189 THR A N 1
ATOM 1456 C CA . THR A 1 189 ? -0.675 -8.085 7.043 1.00 92.19 189 THR A CA 1
ATOM 1457 C C . THR A 1 189 ? -2.069 -8.239 6.447 1.00 92.19 189 THR A C 1
ATOM 1459 O O . THR A 1 189 ? -2.616 -9.337 6.384 1.00 92.19 189 THR A O 1
ATOM 1462 N N . MET A 1 190 ? -2.625 -7.129 5.965 1.00 89.50 190 MET A N 1
ATOM 1463 C CA . MET A 1 190 ? -3.969 -7.105 5.389 1.00 89.50 190 MET A CA 1
ATOM 1464 C C . MET A 1 190 ? -3.957 -7.310 3.880 1.00 89.50 190 MET A C 1
ATOM 1466 O O . MET A 1 190 ? -4.823 -7.965 3.314 1.00 89.50 190 MET A O 1
ATOM 1470 N N . THR A 1 191 ? -2.965 -6.749 3.197 1.00 89.44 191 THR A N 1
ATOM 1471 C CA . THR A 1 191 ? -2.798 -6.937 1.754 1.00 89.44 191 THR A CA 1
ATOM 1472 C C . THR A 1 191 ? -1.345 -7.201 1.442 1.00 89.44 191 THR A C 1
ATOM 1474 O O . THR A 1 191 ? -0.449 -6.696 2.116 1.00 89.44 191 THR A O 1
ATOM 1477 N N . SER A 1 192 ? -1.096 -8.007 0.419 1.00 90.62 192 SER A N 1
ATOM 1478 C CA . SER A 1 192 ? 0.248 -8.232 -0.092 1.00 90.62 192 SER A CA 1
ATOM 1479 C C . SER A 1 192 ? 0.243 -8.125 -1.603 1.00 90.62 192 SER A C 1
ATOM 1481 O O . SER A 1 192 ? -0.711 -8.546 -2.248 1.00 90.62 192 SER A O 1
ATOM 1483 N N . THR A 1 193 ? 1.305 -7.561 -2.165 1.00 92.06 193 THR A N 1
ATOM 1484 C CA . THR A 1 193 ? 1.449 -7.391 -3.616 1.00 92.06 193 THR A CA 1
ATOM 1485 C C . THR A 1 193 ? 2.753 -8.006 -4.081 1.00 92.06 193 THR A C 1
ATOM 1487 O O . THR A 1 193 ? 3.779 -7.866 -3.409 1.00 92.06 193 THR A O 1
ATOM 1490 N N . GLY A 1 194 ? 2.712 -8.693 -5.222 1.00 93.44 194 GLY A N 1
ATOM 1491 C CA . GLY A 1 194 ? 3.928 -9.073 -5.935 1.00 93.44 194 GLY A CA 1
ATOM 1492 C C . GLY A 1 194 ? 4.682 -7.832 -6.409 1.00 93.44 194 GLY A C 1
ATOM 1493 O O . GLY A 1 194 ? 4.177 -6.714 -6.323 1.00 93.44 194 GLY A O 1
ATOM 1494 N N . GLN A 1 195 ? 5.912 -8.015 -6.869 1.00 93.75 195 GLN A N 1
ATOM 1495 C CA . GLN A 1 195 ? 6.747 -6.941 -7.398 1.00 93.75 195 GLN A CA 1
ATOM 1496 C C . GLN A 1 195 ? 7.348 -7.428 -8.710 1.00 93.75 195 GLN A C 1
ATOM 1498 O O . GLN A 1 195 ? 7.831 -8.561 -8.793 1.00 93.75 195 GLN A O 1
ATOM 1503 N N . PHE A 1 196 ? 7.294 -6.591 -9.737 1.00 95.75 196 PHE A N 1
ATOM 1504 C CA . PHE A 1 196 ? 7.592 -6.980 -11.109 1.00 95.75 196 PHE A CA 1
ATOM 1505 C C . PHE A 1 196 ? 8.574 -6.001 -11.736 1.00 95.75 196 PHE A C 1
ATOM 1507 O O . PHE A 1 196 ? 8.450 -4.789 -11.549 1.00 95.75 196 PHE A O 1
ATOM 1514 N N . VAL A 1 197 ? 9.537 -6.539 -12.485 1.00 96.31 197 VAL A N 1
ATOM 1515 C CA . VAL A 1 197 ? 10.417 -5.763 -13.363 1.00 96.31 197 VAL A CA 1
ATOM 1516 C C . VAL A 1 197 ? 9.754 -5.698 -14.730 1.00 96.31 197 VAL A C 1
ATOM 1518 O O . VAL A 1 197 ? 9.724 -6.689 -15.454 1.00 96.31 197 VAL A O 1
ATOM 1521 N N . TRP A 1 198 ? 9.212 -4.540 -15.069 1.00 97.38 198 TRP A N 1
ATOM 1522 C CA . TRP A 1 198 ? 8.632 -4.240 -16.368 1.00 97.38 198 TRP A CA 1
ATOM 1523 C C . TRP A 1 198 ? 9.683 -3.661 -17.300 1.00 97.38 198 TRP A C 1
ATOM 1525 O O . TRP A 1 198 ? 10.449 -2.786 -16.904 1.00 97.38 198 TRP A O 1
ATOM 1535 N N . MET A 1 199 ? 9.699 -4.115 -18.544 1.00 97.06 199 MET A N 1
ATOM 1536 C CA . MET A 1 199 ? 10.606 -3.623 -19.575 1.00 97.06 199 MET A CA 1
ATOM 1537 C C . MET A 1 199 ? 9.929 -3.631 -20.938 1.00 97.06 199 MET A C 1
ATOM 1539 O O . MET A 1 199 ? 8.917 -4.309 -21.141 1.00 97.06 199 MET A O 1
ATOM 1543 N N . LEU A 1 200 ? 10.488 -2.869 -21.875 1.00 97.19 200 LEU A N 1
ATOM 1544 C CA . LEU A 1 200 ? 10.025 -2.886 -23.253 1.00 97.19 200 LEU A CA 1
ATOM 1545 C C . LEU A 1 200 ? 10.281 -4.273 -23.854 1.00 97.19 200 LEU A C 1
ATOM 1547 O O . LEU A 1 200 ? 11.351 -4.856 -23.669 1.00 97.19 200 LEU A O 1
ATOM 1551 N N . LYS A 1 201 ? 9.281 -4.826 -24.536 1.00 96.06 201 LYS A N 1
ATOM 1552 C CA . LYS A 1 201 ? 9.369 -6.162 -25.124 1.00 96.06 201 LYS A CA 1
ATOM 1553 C C . LYS A 1 201 ? 10.368 -6.198 -26.275 1.00 96.06 201 LYS A C 1
ATOM 1555 O O . LYS A 1 201 ? 11.221 -7.079 -26.310 1.00 96.06 201 LYS A O 1
ATOM 1560 N N . ASP A 1 202 ? 10.263 -5.224 -27.172 1.00 95.06 202 ASP A N 1
ATOM 1561 C CA . ASP A 1 202 ? 11.131 -5.083 -28.333 1.00 95.06 202 ASP A CA 1
ATOM 1562 C C . ASP A 1 202 ? 12.100 -3.922 -28.095 1.00 95.06 202 ASP A C 1
ATOM 1564 O O . ASP A 1 202 ? 11.682 -2.819 -27.762 1.00 95.06 202 ASP A O 1
ATOM 1568 N N . GLY A 1 203 ? 13.404 -4.158 -28.247 1.00 92.38 203 GLY A N 1
ATOM 1569 C CA . GLY A 1 203 ? 14.428 -3.126 -28.036 1.00 92.38 203 GLY A CA 1
ATOM 1570 C C . GLY A 1 203 ? 14.740 -2.798 -26.569 1.00 92.38 203 GLY A C 1
ATOM 1571 O O . GLY A 1 203 ? 15.628 -1.986 -26.322 1.00 92.38 203 GLY A O 1
ATOM 1572 N N . GLY A 1 204 ? 14.058 -3.434 -25.610 1.00 94.50 204 GLY A N 1
ATOM 1573 C CA . GLY A 1 204 ? 14.438 -3.412 -24.197 1.00 94.50 204 GLY A CA 1
ATOM 1574 C C . GLY A 1 204 ? 15.578 -4.387 -23.867 1.00 94.50 204 GLY A C 1
ATOM 1575 O O . GLY A 1 204 ? 16.054 -5.112 -24.747 1.00 94.50 204 GLY A O 1
ATOM 1576 N N . PRO A 1 205 ? 16.023 -4.427 -22.597 1.00 95.31 205 PRO A N 1
ATOM 1577 C CA . PRO A 1 205 ? 16.999 -5.408 -22.127 1.00 95.31 205 PRO A CA 1
ATOM 1578 C C . PRO A 1 205 ? 16.542 -6.846 -22.395 1.00 95.31 205 PRO A C 1
ATOM 1580 O O . PRO A 1 205 ? 15.350 -7.135 -22.326 1.00 95.31 205 PRO A O 1
ATOM 1583 N N . ASP A 1 206 ? 17.480 -7.762 -22.639 1.00 94.88 206 ASP A N 1
ATOM 1584 C CA . ASP A 1 206 ? 17.210 -9.193 -22.870 1.00 94.88 206 ASP A CA 1
ATOM 1585 C C . ASP A 1 206 ? 17.335 -10.013 -21.574 1.00 94.88 206 ASP A C 1
ATOM 1587 O O . ASP A 1 206 ? 18.028 -11.020 -21.513 1.00 94.88 206 ASP A O 1
ATOM 1591 N N . TRP A 1 207 ? 16.739 -9.517 -20.485 1.00 96.12 207 TRP A N 1
ATOM 1592 C CA . TRP A 1 207 ? 16.729 -10.217 -19.195 1.00 96.12 207 TRP A CA 1
ATOM 1593 C C . TRP A 1 207 ? 15.672 -11.317 -19.193 1.00 96.12 207 TRP A C 1
ATOM 1595 O O . TRP A 1 207 ? 14.518 -11.052 -19.548 1.00 96.12 207 TRP A O 1
ATOM 1605 N N . GLU A 1 208 ? 16.036 -12.523 -18.774 1.00 94.62 208 GLU A N 1
ATOM 1606 C CA . GLU A 1 208 ? 15.113 -13.653 -18.637 1.00 94.62 208 GLU A CA 1
ATOM 1607 C C . GLU A 1 208 ? 14.579 -13.767 -17.205 1.00 94.62 208 GLU A C 1
ATOM 1609 O O . GLU A 1 208 ? 13.418 -14.135 -16.998 1.00 94.62 208 GLU A O 1
ATOM 1614 N N . ASP A 1 209 ? 15.395 -13.388 -16.220 1.00 94.19 209 ASP A N 1
ATOM 1615 C CA . ASP A 1 209 ? 15.048 -13.445 -14.807 1.00 94.19 209 ASP A CA 1
ATOM 1616 C C . ASP A 1 209 ? 15.516 -12.215 -14.003 1.00 94.19 209 ASP A C 1
ATOM 1618 O O . ASP A 1 209 ? 15.972 -11.195 -14.526 1.00 94.19 209 ASP A O 1
ATOM 1622 N N . ILE A 1 210 ? 15.295 -12.276 -12.689 1.00 91.62 210 ILE A N 1
ATOM 1623 C CA . ILE A 1 210 ? 15.647 -11.195 -11.772 1.00 91.62 210 ILE A CA 1
ATOM 1624 C C . ILE A 1 210 ? 17.161 -11.060 -11.578 1.00 91.62 210 ILE A C 1
ATOM 1626 O O . ILE A 1 210 ? 17.638 -9.952 -11.330 1.00 91.62 210 ILE A O 1
ATOM 1630 N N . ASP A 1 211 ? 17.918 -12.149 -11.701 1.00 91.69 211 ASP A N 1
ATOM 1631 C CA . ASP A 1 211 ? 19.365 -12.140 -11.506 1.00 91.69 211 ASP A CA 1
ATOM 1632 C C . ASP A 1 211 ? 20.049 -11.397 -12.657 1.00 91.69 211 ASP A C 1
ATOM 1634 O O . ASP A 1 211 ? 20.989 -10.636 -12.415 1.00 91.69 211 ASP A O 1
ATOM 1638 N N . ASP A 1 212 ? 19.538 -11.514 -13.884 1.00 93.75 212 ASP A N 1
ATOM 1639 C CA . ASP A 1 212 ? 19.994 -10.700 -15.015 1.00 93.75 212 ASP A CA 1
ATOM 1640 C C . ASP A 1 212 ? 19.848 -9.198 -14.731 1.00 93.75 212 ASP A C 1
ATOM 1642 O O . ASP A 1 212 ? 20.795 -8.423 -14.896 1.00 93.75 212 ASP A O 1
ATOM 1646 N N . ALA A 1 213 ? 18.678 -8.784 -14.234 1.00 91.06 213 ALA A N 1
ATOM 1647 C CA . ALA A 1 213 ? 18.402 -7.390 -13.893 1.00 91.06 213 ALA A CA 1
ATOM 1648 C C . ALA A 1 213 ? 19.288 -6.886 -12.738 1.00 91.06 213 ALA A C 1
ATOM 1650 O O . ALA A 1 213 ? 19.757 -5.746 -12.761 1.00 91.06 213 ALA A O 1
ATOM 1651 N N . LEU A 1 214 ? 19.538 -7.726 -11.727 1.00 89.50 214 LEU A N 1
ATOM 1652 C CA . LEU A 1 214 ? 20.389 -7.394 -10.579 1.00 89.50 214 LEU A CA 1
ATOM 1653 C C . LEU A 1 214 ? 21.866 -7.259 -10.961 1.00 89.50 214 LEU A C 1
ATOM 1655 O O . LEU A 1 214 ? 22.556 -6.399 -10.413 1.00 89.50 214 LEU A O 1
ATOM 1659 N N . ASN A 1 215 ? 22.341 -8.084 -11.895 1.00 89.94 215 ASN A N 1
ATOM 1660 C CA . ASN A 1 215 ? 23.728 -8.084 -12.359 1.00 89.94 215 ASN A CA 1
ATOM 1661 C C . ASN A 1 215 ? 23.993 -7.064 -13.478 1.00 89.94 215 ASN A C 1
ATOM 1663 O O . ASN A 1 215 ? 25.149 -6.840 -13.849 1.00 89.94 215 ASN A O 1
ATOM 1667 N N . ALA A 1 216 ? 22.949 -6.428 -14.012 1.00 89.75 216 ALA A N 1
ATOM 1668 C CA . ALA A 1 216 ? 23.087 -5.436 -15.061 1.00 89.75 216 ALA A CA 1
ATOM 1669 C C . ALA A 1 216 ? 23.765 -4.153 -14.550 1.00 89.75 216 ALA A C 1
ATOM 1671 O O . ALA A 1 216 ? 23.410 -3.590 -13.510 1.00 89.75 216 ALA A O 1
ATOM 1672 N N . SER A 1 217 ? 24.734 -3.664 -15.325 1.00 88.38 217 SER A N 1
ATOM 1673 C CA . SER A 1 217 ? 25.486 -2.438 -15.042 1.00 88.38 217 SER A CA 1
ATOM 1674 C C . SER A 1 217 ? 25.098 -1.320 -16.005 1.00 88.38 217 SER A C 1
ATOM 1676 O O . SER A 1 217 ? 24.864 -1.591 -17.180 1.00 88.38 217 SER A O 1
ATOM 1678 N N . GLY A 1 218 ? 25.105 -0.068 -15.543 1.00 88.38 218 GLY A N 1
ATOM 1679 C CA . GLY A 1 218 ? 24.785 1.095 -16.379 1.00 88.38 218 GLY A CA 1
ATOM 1680 C C . GLY A 1 218 ? 23.292 1.283 -16.648 1.00 88.38 218 GLY A C 1
ATOM 1681 O O . GLY A 1 218 ? 22.940 1.980 -17.594 1.00 88.38 218 GLY A O 1
ATOM 1682 N N . VAL A 1 219 ? 22.433 0.662 -15.838 1.00 91.19 219 VAL A N 1
ATOM 1683 C CA . VAL A 1 219 ? 20.983 0.612 -16.062 1.00 91.19 219 VAL A CA 1
ATOM 1684 C C . VAL A 1 219 ? 20.218 1.614 -15.208 1.00 91.19 219 VAL A C 1
ATOM 1686 O O . VAL A 1 219 ? 20.629 1.961 -14.095 1.00 91.19 219 VAL A O 1
ATOM 1689 N N . HIS A 1 220 ? 19.084 2.056 -15.734 1.00 93.12 220 HIS A N 1
ATOM 1690 C CA . HIS A 1 220 ? 18.219 3.085 -15.184 1.00 93.12 220 HIS A CA 1
ATOM 1691 C C . HIS A 1 220 ? 16.851 2.493 -14.850 1.00 93.12 220 HIS A C 1
ATOM 1693 O O . HIS A 1 220 ? 16.047 2.200 -15.734 1.00 93.12 220 HIS A O 1
ATOM 1699 N N . PHE A 1 221 ? 16.563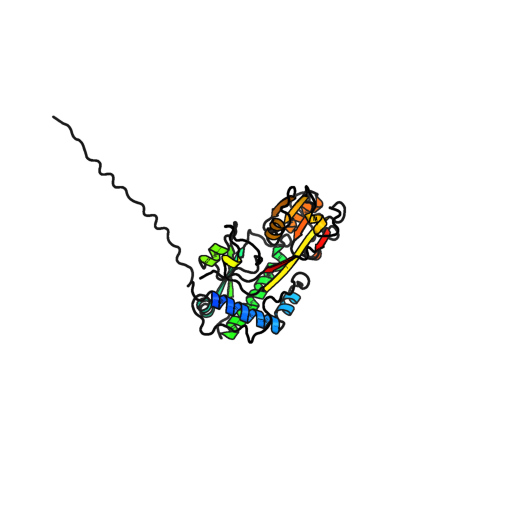 2.362 -13.558 1.00 93.56 221 PHE A N 1
ATOM 1700 C CA . PHE A 1 221 ? 15.265 1.904 -13.074 1.00 93.56 221 PHE A CA 1
ATOM 1701 C C . PHE A 1 221 ? 14.337 3.082 -12.781 1.00 93.56 221 PHE A C 1
ATOM 1703 O O . PHE A 1 221 ? 14.725 4.049 -12.121 1.00 93.56 221 PHE A O 1
ATOM 1710 N N . CYS A 1 222 ? 13.081 2.970 -13.199 1.00 94.00 222 CYS A N 1
ATOM 1711 C CA . CYS A 1 222 ? 11.992 3.832 -12.755 1.00 94.00 222 CYS A CA 1
ATOM 1712 C C . CYS A 1 222 ? 11.138 3.094 -11.717 1.00 94.00 222 CYS A C 1
ATOM 1714 O O . CYS A 1 222 ? 10.890 1.900 -11.854 1.00 94.00 222 CYS A O 1
ATOM 1716 N N . ALA A 1 223 ? 10.691 3.761 -10.657 1.00 91.25 223 ALA A N 1
ATOM 1717 C CA . ALA A 1 223 ? 9.831 3.125 -9.662 1.00 91.25 223 ALA A CA 1
ATOM 1718 C C . ALA A 1 223 ? 8.810 4.099 -9.084 1.00 91.25 223 ALA A C 1
ATOM 1720 O O . ALA A 1 223 ? 9.132 5.247 -8.760 1.00 91.25 223 ALA A O 1
ATOM 1721 N N . GLY A 1 224 ? 7.593 3.598 -8.894 1.00 85.50 224 GLY A N 1
ATOM 1722 C CA . GLY A 1 224 ? 6.545 4.299 -8.170 1.00 85.50 224 GLY A CA 1
ATOM 1723 C C . GLY A 1 224 ? 6.724 4.280 -6.653 1.00 85.50 224 GLY A C 1
ATOM 1724 O O . GLY A 1 224 ? 7.597 3.584 -6.118 1.00 85.50 224 GLY A O 1
ATOM 1725 N N . PRO A 1 225 ? 5.856 4.991 -5.915 1.00 80.25 225 PRO A N 1
ATOM 1726 C CA . PRO A 1 225 ? 5.958 5.105 -4.461 1.00 80.25 225 PRO A CA 1
ATOM 1727 C C . PRO A 1 225 ? 5.744 3.769 -3.734 1.00 80.25 225 PRO A C 1
ATOM 1729 O O . PRO A 1 225 ? 6.261 3.594 -2.634 1.00 80.25 225 PRO A O 1
ATOM 1732 N N . LEU A 1 226 ? 5.023 2.815 -4.339 1.00 85.44 226 LEU A N 1
ATOM 1733 C CA . LEU A 1 226 ? 4.791 1.489 -3.752 1.00 85.44 226 LEU A CA 1
ATOM 1734 C C . LEU A 1 226 ? 5.974 0.522 -3.934 1.00 85.44 226 LEU A C 1
ATOM 1736 O O . LEU A 1 226 ? 6.066 -0.459 -3.199 1.00 85.44 226 LEU A O 1
ATOM 1740 N N . SER A 1 227 ? 6.900 0.821 -4.849 1.00 89.38 227 SER A N 1
ATOM 1741 C CA . SER A 1 227 ? 8.054 -0.031 -5.170 1.00 89.38 227 SER A CA 1
ATOM 1742 C C . SER A 1 227 ? 9.403 0.639 -4.891 1.00 89.38 227 SER A C 1
ATOM 1744 O O . SER A 1 227 ? 10.448 0.014 -5.078 1.00 89.38 227 SER A O 1
ATOM 1746 N N . ASN A 1 228 ? 9.421 1.894 -4.429 1.00 86.19 228 ASN A N 1
ATOM 1747 C CA . ASN A 1 228 ? 10.646 2.689 -4.318 1.00 86.19 228 ASN A CA 1
ATOM 1748 C C . ASN A 1 228 ? 11.692 2.091 -3.362 1.00 86.19 228 ASN A C 1
ATOM 1750 O O . ASN A 1 228 ? 12.850 1.976 -3.742 1.00 86.19 228 ASN A O 1
ATOM 1754 N N . GLU A 1 229 ? 11.309 1.672 -2.156 1.00 83.00 229 GLU A N 1
ATOM 1755 C CA . GLU A 1 229 ? 12.220 1.140 -1.138 1.00 83.00 229 GLU A CA 1
ATOM 1756 C C . GLU A 1 229 ? 12.742 -0.238 -1.538 1.00 83.00 229 GLU A C 1
ATOM 1758 O O . GLU A 1 229 ? 13.905 -0.555 -1.295 1.00 83.00 229 GLU A O 1
ATOM 1763 N N . LEU A 1 230 ? 11.911 -1.051 -2.196 1.00 84.94 230 LEU A N 1
ATOM 1764 C CA . LEU A 1 230 ? 12.353 -2.323 -2.760 1.00 84.94 230 LEU A CA 1
ATOM 1765 C C . LEU A 1 230 ? 13.366 -2.079 -3.866 1.00 84.94 230 LEU A C 1
ATOM 1767 O O . LEU A 1 230 ? 14.459 -2.638 -3.827 1.00 84.94 230 LEU A O 1
ATOM 1771 N N . THR A 1 231 ? 13.031 -1.192 -4.803 1.00 88.25 231 THR A N 1
ATOM 1772 C CA . THR A 1 231 ? 13.929 -0.828 -5.899 1.00 88.25 231 THR A CA 1
ATOM 1773 C C . THR A 1 231 ? 15.241 -0.308 -5.335 1.00 88.25 231 THR A C 1
ATOM 1775 O O . THR A 1 231 ? 16.319 -0.743 -5.730 1.00 88.25 231 THR A O 1
ATOM 1778 N N . LYS A 1 232 ? 15.150 0.574 -4.333 1.00 84.88 232 LYS A N 1
ATOM 1779 C CA . LYS A 1 232 ? 16.289 1.097 -3.598 1.00 84.88 232 LYS A CA 1
ATOM 1780 C C . LYS A 1 232 ? 17.110 -0.029 -2.989 1.00 84.88 232 LYS A C 1
ATOM 1782 O O . LYS A 1 232 ? 18.305 -0.014 -3.183 1.00 84.88 232 LYS A O 1
ATOM 1787 N N . THR A 1 233 ? 16.509 -0.992 -2.311 1.00 82.94 233 THR A N 1
ATOM 1788 C CA . THR A 1 233 ? 17.251 -2.032 -1.589 1.00 82.94 233 THR A CA 1
ATOM 1789 C C . THR A 1 233 ? 17.910 -3.049 -2.522 1.00 82.94 233 THR A C 1
ATOM 1791 O O . THR A 1 233 ? 19.041 -3.453 -2.273 1.00 82.94 233 THR A O 1
ATOM 1794 N N . TYR A 1 234 ? 17.224 -3.460 -3.587 1.00 84.38 234 TYR A N 1
ATOM 1795 C CA . TYR A 1 234 ? 17.684 -4.553 -4.447 1.00 84.38 234 TYR A CA 1
ATOM 1796 C C . TYR A 1 234 ? 18.574 -4.078 -5.599 1.00 84.38 234 TYR A C 1
ATOM 1798 O O . TYR A 1 234 ? 19.565 -4.732 -5.907 1.00 84.38 234 TYR A O 1
ATOM 1806 N N . PHE A 1 235 ? 18.288 -2.909 -6.173 1.00 85.56 235 PHE A N 1
ATOM 1807 C CA . PHE A 1 235 ? 18.964 -2.427 -7.381 1.00 85.56 235 PHE A CA 1
ATOM 1808 C C . PHE A 1 235 ? 19.938 -1.263 -7.109 1.00 85.56 235 PHE A C 1
ATOM 1810 O O . PHE A 1 235 ? 20.083 -0.375 -7.941 1.00 85.56 235 PHE A O 1
ATOM 1817 N N . ASP A 1 236 ? 20.531 -1.148 -5.903 1.00 83.44 236 ASP A N 1
ATOM 1818 C CA . ASP A 1 236 ? 21.518 -0.074 -5.556 1.00 83.44 236 ASP A CA 1
ATOM 1819 C C . ASP A 1 236 ? 22.955 -0.485 -5.819 1.00 83.44 236 ASP A C 1
ATOM 1821 O O . ASP A 1 236 ? 23.879 -0.025 -5.146 1.00 83.44 236 ASP A O 1
ATOM 1825 N N . GLN A 1 237 ? 23.155 -1.407 -6.755 1.00 81.56 237 GLN A N 1
ATOM 1826 C CA . GLN A 1 237 ? 24.493 -1.891 -7.028 1.00 81.56 237 GLN A CA 1
ATOM 1827 C C . GLN A 1 237 ? 25.309 -0.808 -7.750 1.00 81.56 237 GLN A C 1
ATOM 1829 O O . GLN A 1 237 ? 24.747 0.065 -8.423 1.00 81.56 237 GLN A O 1
ATOM 1834 N N . PRO A 1 238 ? 26.649 -0.831 -7.628 1.00 82.31 238 PRO A N 1
ATOM 1835 C CA . PRO A 1 238 ? 27.511 0.105 -8.336 1.00 82.31 238 PRO A CA 1
ATOM 1836 C C . PRO A 1 238 ? 27.182 0.176 -9.834 1.00 82.31 238 PRO A C 1
ATOM 1838 O O . PRO A 1 238 ? 27.213 -0.830 -10.538 1.00 82.31 238 PRO A O 1
ATOM 1841 N N . GLY A 1 239 ? 26.888 1.381 -10.325 1.00 80.69 239 GLY A N 1
ATOM 1842 C CA . GLY A 1 239 ? 26.547 1.617 -11.730 1.00 80.69 239 GLY A CA 1
ATOM 1843 C C . GLY A 1 239 ? 25.061 1.483 -12.075 1.00 80.69 239 GLY A C 1
ATOM 1844 O O . GLY A 1 239 ? 24.715 1.694 -13.233 1.00 80.69 239 GLY A O 1
ATOM 1845 N N . GLN A 1 240 ? 24.187 1.174 -11.116 1.00 84.56 240 GLN A N 1
ATOM 1846 C CA . GLN A 1 240 ? 22.734 1.254 -11.286 1.00 84.56 240 GLN A CA 1
ATOM 1847 C C . GLN A 1 240 ? 22.236 2.637 -10.852 1.00 84.56 240 GLN A C 1
ATOM 1849 O O . GLN A 1 240 ? 22.661 3.176 -9.830 1.00 84.56 240 GLN A O 1
ATOM 1854 N N . THR A 1 241 ? 21.329 3.223 -11.633 1.00 82.88 241 THR A N 1
ATOM 1855 C CA . THR A 1 241 ? 20.698 4.514 -11.331 1.00 82.88 241 THR A CA 1
ATOM 1856 C C . THR A 1 241 ? 19.194 4.322 -11.174 1.00 82.88 241 THR A C 1
ATOM 1858 O O . THR A 1 241 ? 18.582 3.529 -11.884 1.00 82.88 241 THR A O 1
ATOM 1861 N N . LYS A 1 242 ? 18.571 5.051 -10.243 1.00 82.25 242 LYS A N 1
ATOM 1862 C CA . LYS A 1 242 ? 17.128 4.959 -9.973 1.00 82.25 242 LYS A CA 1
ATOM 1863 C C . LYS A 1 242 ? 16.463 6.314 -10.049 1.00 82.25 242 LYS A C 1
ATOM 1865 O O . LYS A 1 242 ? 17.001 7.301 -9.548 1.00 82.25 242 LYS A O 1
ATOM 1870 N N . LYS A 1 243 ? 15.240 6.327 -10.567 1.00 79.50 243 LYS A N 1
ATOM 1871 C CA . LYS A 1 243 ? 14.338 7.471 -10.522 1.00 79.50 243 LYS A CA 1
ATOM 1872 C C . LYS A 1 243 ? 13.037 7.075 -9.832 1.00 79.50 243 LYS A C 1
ATOM 1874 O O . LYS A 1 243 ? 12.338 6.176 -10.288 1.00 79.50 243 LYS A O 1
ATOM 1879 N N . THR A 1 244 ? 12.714 7.750 -8.733 1.00 74.00 244 THR A N 1
ATOM 1880 C CA . THR A 1 244 ? 11.432 7.575 -8.042 1.00 74.00 244 THR A CA 1
ATOM 1881 C C . THR A 1 244 ? 10.477 8.685 -8.441 1.00 74.00 244 THR A C 1
ATOM 1883 O O . THR A 1 244 ? 10.821 9.858 -8.315 1.00 74.00 244 THR A O 1
ATOM 1886 N N . GLU A 1 245 ? 9.281 8.307 -8.878 1.00 74.31 245 GLU A N 1
ATOM 1887 C CA . GLU A 1 245 ? 8.201 9.238 -9.197 1.00 74.31 245 GLU A CA 1
ATOM 1888 C C . GLU A 1 245 ? 7.081 9.054 -8.174 1.00 74.31 245 GLU A C 1
ATOM 1890 O O . GLU A 1 245 ? 6.691 7.931 -7.851 1.00 74.31 245 GLU A O 1
ATOM 1895 N N . PHE A 1 246 ? 6.573 10.154 -7.624 1.00 66.69 246 PHE A N 1
ATOM 1896 C CA . PHE A 1 246 ? 5.506 10.102 -6.632 1.00 66.69 246 PHE A CA 1
ATOM 1897 C C . PHE A 1 246 ? 4.150 10.304 -7.318 1.00 66.69 246 PHE A C 1
ATOM 1899 O O . PHE A 1 246 ? 3.878 11.354 -7.889 1.00 66.69 246 PHE A O 1
ATOM 1906 N N . MET A 1 247 ? 3.302 9.283 -7.205 1.00 64.19 247 MET A N 1
ATOM 1907 C CA . MET A 1 247 ? 1.885 9.216 -7.577 1.00 64.19 247 MET A CA 1
ATOM 1908 C C . MET A 1 247 ? 1.441 9.183 -9.036 1.00 64.19 247 MET A C 1
ATOM 1910 O O . MET A 1 247 ? 0.386 8.614 -9.258 1.00 64.19 247 MET A O 1
ATOM 1914 N N . SER A 1 248 ? 2.165 9.704 -10.015 1.00 78.75 248 SER A N 1
ATOM 1915 C CA . SER A 1 248 ? 1.806 9.501 -11.436 1.00 78.75 248 SER A CA 1
ATOM 1916 C C . SER A 1 248 ? 2.827 8.595 -12.109 1.00 78.75 248 SER A C 1
ATOM 1918 O O . SER A 1 248 ? 3.323 8.865 -13.196 1.00 78.75 248 SER A O 1
ATOM 1920 N N . ASP A 1 249 ? 3.235 7.553 -11.394 1.00 86.62 249 ASP A N 1
ATOM 1921 C CA . ASP A 1 249 ? 4.388 6.747 -11.748 1.00 86.62 249 ASP A CA 1
ATOM 1922 C C . ASP A 1 249 ? 4.194 5.957 -13.041 1.00 86.62 249 ASP A C 1
ATOM 1924 O O . ASP A 1 249 ? 5.153 5.855 -13.791 1.00 86.62 249 ASP A O 1
ATOM 1928 N N . LEU A 1 250 ? 2.991 5.485 -13.379 1.00 93.06 250 LEU A N 1
ATOM 1929 C CA . LEU A 1 250 ? 2.764 4.817 -14.668 1.00 93.06 250 LEU A CA 1
ATOM 1930 C C . LEU A 1 250 ? 2.872 5.815 -15.820 1.00 93.06 250 LEU A C 1
ATOM 1932 O O . LEU A 1 250 ? 3.647 5.595 -16.751 1.00 93.06 250 LEU A O 1
ATOM 1936 N N . ALA A 1 251 ? 2.181 6.953 -15.702 1.00 90.94 251 ALA A N 1
ATOM 1937 C CA . ALA A 1 251 ? 2.224 8.029 -16.692 1.00 90.94 251 ALA A CA 1
ATOM 1938 C C . ALA A 1 251 ? 3.628 8.633 -16.862 1.00 90.94 251 ALA A C 1
ATOM 1940 O O . ALA A 1 251 ? 3.913 9.238 -17.885 1.00 90.94 251 ALA A O 1
ATOM 1941 N N . LEU A 1 252 ? 4.522 8.470 -15.882 1.00 90.88 252 LEU A N 1
ATOM 1942 C CA . LEU A 1 252 ? 5.884 9.002 -15.934 1.00 90.88 252 LEU A CA 1
ATOM 1943 C C . LEU A 1 252 ? 6.957 7.949 -16.209 1.00 90.88 252 LEU A C 1
ATOM 1945 O O . LEU A 1 252 ? 8.029 8.309 -16.692 1.00 90.88 252 LEU A O 1
ATOM 1949 N N . CYS A 1 253 ? 6.754 6.688 -15.838 1.00 94.75 253 CYS A N 1
ATOM 1950 C CA . CYS A 1 253 ? 7.733 5.624 -16.037 1.00 94.75 253 CYS A CA 1
ATOM 1951 C C . CYS A 1 253 ? 7.533 4.930 -17.380 1.00 94.75 253 CYS A C 1
ATOM 1953 O O . CYS A 1 253 ? 8.522 4.731 -18.079 1.00 94.75 253 CYS A O 1
ATOM 1955 N N . LEU A 1 254 ? 6.297 4.615 -17.780 1.00 96.06 254 LEU A N 1
ATOM 1956 C CA . LEU A 1 254 ? 6.046 3.905 -19.038 1.00 96.06 254 LEU A CA 1
ATOM 1957 C C . LEU A 1 254 ? 6.575 4.675 -20.266 1.00 96.06 254 LEU A C 1
ATOM 1959 O O . LEU A 1 254 ? 7.279 4.054 -21.065 1.00 96.06 254 LEU A O 1
ATOM 1963 N N . PRO A 1 255 ? 6.398 6.011 -20.390 1.00 95.38 255 PRO A N 1
ATOM 1964 C CA . PRO A 1 255 ? 7.026 6.769 -21.475 1.00 95.38 255 PRO A CA 1
ATOM 1965 C C . PRO A 1 255 ? 8.547 6.682 -21.479 1.00 95.38 255 PRO A C 1
ATOM 1967 O O . PRO A 1 255 ? 9.175 6.622 -22.532 1.00 95.38 255 PRO A O 1
ATOM 1970 N N . LYS A 1 256 ? 9.174 6.634 -20.296 1.00 95.25 256 LYS A N 1
ATOM 1971 C CA . LYS A 1 256 ? 10.631 6.514 -20.208 1.00 95.25 256 LYS A CA 1
ATOM 1972 C C . LYS A 1 256 ? 11.134 5.175 -20.722 1.00 95.25 256 LYS A C 1
ATOM 1974 O O . LYS A 1 256 ? 12.207 5.162 -21.320 1.00 95.25 256 LYS A O 1
ATOM 1979 N N . LEU A 1 257 ? 10.376 4.100 -20.498 1.00 95.75 257 LEU A N 1
ATOM 1980 C CA . LEU A 1 257 ? 10.678 2.778 -21.046 1.00 95.75 257 LEU A CA 1
ATOM 1981 C C . LEU A 1 257 ? 10.587 2.809 -22.574 1.00 95.75 257 LEU A C 1
ATOM 1983 O O . LEU A 1 257 ? 11.520 2.382 -23.243 1.00 95.75 257 LEU A O 1
ATOM 1987 N N . VAL A 1 258 ? 9.506 3.374 -23.124 1.00 96.81 258 VAL A N 1
ATOM 1988 C CA . VAL A 1 258 ? 9.321 3.497 -24.582 1.00 96.81 258 VAL A CA 1
ATOM 1989 C C . VAL A 1 258 ? 10.427 4.342 -25.221 1.00 96.81 258 VAL A C 1
ATOM 1991 O O . VAL A 1 258 ? 10.990 3.960 -26.243 1.00 96.81 258 VAL A O 1
ATOM 1994 N N . ASN A 1 259 ? 10.801 5.4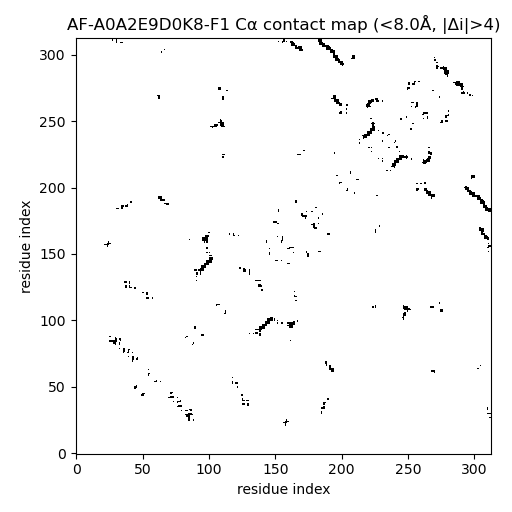50 -24.584 1.00 95.12 259 ASN A N 1
ATOM 1995 C CA . ASN A 1 259 ? 11.834 6.360 -25.081 1.00 95.12 259 ASN A CA 1
ATOM 1996 C C . ASN A 1 259 ? 13.273 5.886 -24.806 1.00 95.12 259 ASN A C 1
ATOM 1998 O O . ASN A 1 259 ? 14.219 6.592 -25.156 1.00 95.12 259 ASN A O 1
ATOM 2002 N N . GLY A 1 260 ? 13.464 4.748 -24.128 1.00 93.44 260 GLY A N 1
ATOM 2003 C CA . GLY A 1 260 ? 14.788 4.238 -23.750 1.00 93.44 260 GLY A CA 1
ATOM 2004 C C . GLY A 1 260 ? 15.547 5.120 -22.749 1.00 93.44 260 GLY A C 1
ATOM 2005 O O . GLY A 1 260 ? 16.767 5.044 -22.646 1.00 93.44 260 GLY A O 1
ATOM 2006 N N . THR A 1 261 ? 14.842 5.987 -22.014 1.00 93.81 261 THR A N 1
ATOM 2007 C CA . THR A 1 261 ? 15.432 6.818 -20.942 1.00 93.81 261 THR A CA 1
ATOM 2008 C C . THR A 1 261 ? 15.371 6.143 -19.570 1.00 93.81 261 THR A C 1
ATOM 2010 O O . THR A 1 261 ? 16.009 6.601 -18.622 1.00 93.81 261 THR A O 1
ATOM 2013 N N . ALA A 1 262 ? 14.611 5.054 -19.462 1.00 95.06 262 ALA A N 1
ATOM 2014 C CA . ALA A 1 262 ? 14.705 4.067 -18.401 1.00 95.06 262 ALA A CA 1
ATOM 2015 C C . ALA A 1 262 ? 14.733 2.674 -19.040 1.00 95.06 262 ALA A C 1
ATOM 2017 O O . ALA A 1 262 ? 13.990 2.416 -19.983 1.00 95.06 262 ALA A O 1
ATOM 2018 N N . ASP A 1 263 ? 15.567 1.786 -18.511 1.00 95.69 263 ASP A N 1
ATOM 2019 C CA . ASP A 1 263 ? 15.712 0.414 -19.007 1.00 95.69 263 ASP A CA 1
ATOM 2020 C C . ASP A 1 263 ? 14.591 -0.492 -18.480 1.00 95.69 263 ASP A C 1
ATOM 2022 O O . ASP A 1 263 ? 14.153 -1.424 -19.156 1.00 95.69 263 ASP A O 1
ATOM 2026 N N . ALA A 1 264 ? 14.105 -0.207 -17.267 1.00 95.81 264 ALA A N 1
ATOM 2027 C CA . ALA A 1 264 ? 13.032 -0.957 -16.632 1.00 95.81 264 ALA A CA 1
ATOM 2028 C C . ALA A 1 264 ? 12.240 -0.121 -15.617 1.00 95.81 264 ALA A C 1
ATOM 2030 O O . ALA A 1 264 ? 12.723 0.878 -15.076 1.00 95.81 264 ALA A O 1
ATOM 2031 N N . MET A 1 265 ? 11.021 -0.565 -15.317 1.00 95.88 265 MET A N 1
ATOM 2032 C CA . MET A 1 265 ? 10.170 -0.055 -14.247 1.00 95.88 265 MET A CA 1
ATOM 2033 C C . MET A 1 265 ? 9.932 -1.143 -13.200 1.00 95.88 265 MET A C 1
ATOM 2035 O O . MET A 1 265 ? 9.596 -2.267 -13.552 1.00 95.88 265 MET A O 1
ATOM 2039 N N . ILE A 1 266 ? 10.029 -0.814 -11.913 1.00 94.50 266 ILE A N 1
ATOM 2040 C CA . ILE A 1 266 ? 9.573 -1.702 -10.839 1.00 94.50 266 ILE A CA 1
ATOM 2041 C C . ILE A 1 266 ? 8.177 -1.274 -10.393 1.00 94.50 266 ILE A C 1
ATOM 2043 O O . ILE A 1 266 ? 7.971 -0.115 -10.021 1.00 94.50 266 ILE A O 1
ATOM 2047 N N . SER A 1 267 ? 7.228 -2.208 -10.423 1.00 94.12 267 SER A N 1
ATOM 2048 C CA . SER A 1 267 ? 5.821 -1.955 -10.093 1.00 94.12 267 SER A CA 1
ATOM 2049 C C . SER A 1 267 ? 5.183 -3.162 -9.394 1.00 94.12 267 SER A C 1
ATOM 2051 O O . SER A 1 267 ? 5.588 -4.297 -9.660 1.00 94.12 267 SER A O 1
ATOM 2053 N N . PRO A 1 268 ? 4.178 -2.964 -8.517 1.00 93.81 268 PRO A N 1
ATOM 2054 C CA . PRO A 1 268 ? 3.400 -4.062 -7.956 1.00 93.81 268 PRO A CA 1
ATOM 2055 C C . PRO A 1 268 ? 2.380 -4.663 -8.935 1.00 93.81 268 PRO A C 1
ATOM 2057 O O . PRO A 1 268 ? 1.726 -5.647 -8.599 1.00 93.81 268 PRO A O 1
ATOM 2060 N N . LEU A 1 269 ? 2.194 -4.059 -10.114 1.00 94.62 269 LEU A N 1
ATOM 2061 C CA . LEU A 1 269 ? 1.180 -4.483 -11.075 1.00 94.62 269 LEU A CA 1
ATOM 2062 C C . LEU A 1 269 ? 1.650 -5.743 -11.824 1.00 94.62 269 LEU A C 1
ATOM 2064 O O . LEU A 1 269 ? 2.731 -5.714 -12.417 1.00 94.62 269 LEU A O 1
ATOM 2068 N N . PRO A 1 270 ? 0.869 -6.838 -11.813 1.00 94.62 270 PRO A N 1
ATOM 2069 C CA . PRO A 1 270 ? 1.281 -8.135 -12.357 1.00 94.62 270 PRO A CA 1
ATOM 2070 C C . PRO A 1 270 ? 1.077 -8.268 -13.868 1.00 94.62 270 PRO A C 1
ATOM 2072 O O . PRO A 1 270 ? 1.644 -9.167 -14.487 1.00 94.62 270 PRO A O 1
ATOM 2075 N N . ASN A 1 271 ? 0.248 -7.410 -14.467 1.00 92.94 271 ASN A N 1
ATOM 2076 C CA . ASN A 1 271 ? -0.113 -7.481 -15.877 1.00 92.94 271 ASN A CA 1
ATOM 2077 C C . ASN A 1 271 ? -0.302 -6.072 -16.482 1.00 92.94 271 ASN A C 1
ATOM 2079 O O . ASN A 1 271 ? -0.525 -5.098 -15.761 1.00 92.94 271 ASN A O 1
ATOM 2083 N N . GLU A 1 272 ? -0.257 -5.988 -17.814 1.00 92.56 272 GLU A N 1
ATOM 2084 C CA . GLU A 1 272 ? -0.406 -4.736 -18.570 1.00 92.56 272 GLU A CA 1
ATOM 2085 C C . GLU A 1 272 ? -1.841 -4.183 -18.588 1.00 92.56 272 GLU A C 1
ATOM 2087 O O . GLU A 1 272 ? -2.029 -3.009 -18.873 1.00 92.56 272 GLU A O 1
ATOM 2092 N N . SER A 1 273 ? -2.861 -4.979 -18.245 1.00 91.56 273 SER A N 1
ATOM 2093 C CA . SER A 1 273 ? -4.254 -4.500 -18.172 1.00 91.56 273 SER A CA 1
ATOM 2094 C C . SER A 1 273 ? -4.487 -3.488 -17.043 1.00 91.56 273 SER A C 1
ATOM 2096 O O . SER A 1 273 ? -5.520 -2.825 -17.016 1.00 91.56 273 SER A O 1
ATOM 2098 N N . TYR A 1 274 ? -3.519 -3.344 -16.132 1.00 93.06 274 TYR A N 1
ATOM 2099 C CA . TYR A 1 274 ? -3.491 -2.284 -15.126 1.00 93.06 274 TYR A CA 1
ATOM 2100 C C . TYR A 1 274 ? -2.782 -1.006 -15.600 1.00 93.06 274 TYR A C 1
ATOM 2102 O O . TYR A 1 274 ? -2.744 -0.021 -14.860 1.00 93.06 274 TYR A O 1
ATOM 2110 N N . PHE A 1 275 ? -2.180 -1.000 -16.788 1.00 94.94 275 PHE A N 1
ATOM 2111 C CA . PHE A 1 275 ? -1.576 0.205 -17.347 1.00 94.94 275 PHE A CA 1
ATOM 2112 C C . PHE A 1 275 ? -2.645 1.083 -18.005 1.00 94.94 275 PHE A C 1
ATOM 2114 O O . PHE A 1 275 ? -3.665 0.564 -18.463 1.00 94.94 275 PHE A O 1
ATOM 2121 N N . PRO A 1 276 ? -2.437 2.411 -18.053 1.00 94.31 276 PRO A N 1
ATOM 2122 C CA . PRO A 1 276 ? -3.299 3.283 -18.841 1.00 94.31 276 PRO A CA 1
ATOM 2123 C C . PRO A 1 276 ? -3.290 2.835 -20.308 1.00 94.31 276 PRO A C 1
ATOM 2125 O O . PRO A 1 276 ? -2.255 2.400 -20.813 1.00 94.31 276 PRO A O 1
ATOM 2128 N N . GLU A 1 277 ? -4.431 2.939 -20.994 1.00 95.00 277 GLU A N 1
ATOM 2129 C CA . GLU A 1 277 ? -4.568 2.480 -22.387 1.00 95.00 277 GLU A CA 1
ATOM 2130 C C . GLU A 1 277 ? -3.579 3.199 -23.318 1.00 95.00 277 GLU A C 1
ATOM 2132 O O . GLU A 1 277 ? -2.947 2.565 -24.166 1.00 95.00 277 GLU A O 1
ATOM 2137 N N . TYR A 1 278 ? -3.398 4.503 -23.094 1.00 95.25 278 TYR A N 1
ATOM 2138 C CA . TYR A 1 278 ? -2.443 5.351 -23.798 1.00 95.25 278 TYR A CA 1
ATOM 2139 C C . TYR A 1 278 ? -1.547 6.093 -22.810 1.00 95.25 278 TYR A C 1
ATOM 2141 O O . TYR A 1 278 ? -1.956 6.415 -21.691 1.00 95.25 278 TYR A O 1
ATOM 2149 N N . ILE A 1 279 ? -0.331 6.397 -23.246 1.00 95.00 279 ILE A N 1
ATOM 2150 C CA . ILE A 1 279 ? 0.644 7.206 -22.516 1.00 95.00 279 ILE A CA 1
ATOM 2151 C C . ILE A 1 279 ? 1.191 8.311 -23.417 1.00 95.00 279 ILE A C 1
ATOM 2153 O O . ILE A 1 279 ? 1.331 8.098 -24.618 1.00 95.00 279 ILE A O 1
ATOM 2157 N N . ASP A 1 280 ? 1.508 9.448 -22.801 1.00 94.06 280 ASP A N 1
ATOM 2158 C CA . ASP A 1 280 ? 2.168 10.597 -23.429 1.00 94.06 280 ASP A CA 1
ATOM 2159 C C . ASP A 1 280 ? 3.669 10.311 -23.569 1.00 94.06 280 ASP A C 1
ATOM 2161 O O . ASP A 1 280 ? 4.383 10.211 -22.561 1.00 94.06 280 ASP A O 1
ATOM 2165 N N . THR A 1 281 ? 4.147 10.112 -24.801 1.00 94.19 281 THR A N 1
ATOM 2166 C CA . THR A 1 281 ? 5.558 9.774 -25.054 1.00 94.19 281 THR A CA 1
ATOM 2167 C C . THR A 1 281 ? 6.434 10.949 -25.456 1.00 94.19 281 THR A C 1
ATOM 2169 O O . THR A 1 281 ? 7.651 10.865 -25.267 1.00 94.19 281 THR A O 1
ATOM 2172 N N . ASP A 1 282 ? 5.874 12.048 -25.949 1.00 91.38 282 ASP A N 1
ATOM 2173 C CA . ASP A 1 282 ? 6.647 13.219 -26.373 1.00 91.38 282 ASP A CA 1
ATOM 2174 C C . ASP A 1 282 ? 6.611 14.393 -25.373 1.00 91.38 282 ASP A C 1
ATOM 2176 O O . ASP A 1 282 ? 7.429 15.317 -25.465 1.00 91.38 282 ASP A O 1
ATOM 2180 N N . GLY A 1 283 ? 5.771 14.290 -24.343 1.00 87.69 283 GLY A N 1
ATOM 2181 C CA . GLY A 1 283 ? 5.618 15.244 -23.255 1.00 87.69 283 GLY A CA 1
ATOM 2182 C C . GLY A 1 283 ? 4.726 16.436 -23.597 1.00 87.69 283 GLY A C 1
ATOM 2183 O O . GLY A 1 283 ? 4.846 17.469 -22.923 1.00 87.69 283 GLY A O 1
ATOM 2184 N N . ASP A 1 284 ? 3.896 16.351 -24.640 1.00 90.19 284 ASP A N 1
ATOM 2185 C CA . ASP A 1 284 ? 2.986 17.426 -25.048 1.00 90.19 284 ASP A CA 1
ATOM 2186 C C . ASP A 1 284 ? 1.683 17.492 -24.224 1.00 90.19 284 ASP A C 1
ATOM 2188 O O . ASP A 1 284 ? 0.958 18.494 -24.285 1.00 90.19 284 ASP A O 1
ATOM 2192 N N . GLY A 1 285 ? 1.453 16.498 -23.361 1.00 87.62 285 GLY A N 1
ATOM 2193 C CA . GLY A 1 285 ? 0.291 16.379 -22.487 1.00 87.62 285 GLY A CA 1
ATOM 2194 C C . GLY A 1 285 ? -0.867 15.572 -23.075 1.00 87.62 285 GLY A C 1
ATOM 2195 O O . GLY A 1 285 ? -1.874 15.402 -22.381 1.00 87.62 285 GLY A O 1
ATOM 2196 N N . GLU A 1 286 ? -0.747 15.071 -24.302 1.00 90.62 286 GLU A N 1
ATOM 2197 C CA . GLU A 1 286 ? -1.725 14.210 -24.958 1.00 90.62 286 GLU A CA 1
ATOM 2198 C C . GLU A 1 286 ? -1.235 12.758 -24.940 1.00 90.62 286 GLU A C 1
ATOM 2200 O O . GLU A 1 286 ? -0.085 12.471 -25.226 1.00 90.62 286 GLU A O 1
ATOM 2205 N N . ALA A 1 287 ? -2.110 11.816 -24.581 1.00 91.56 287 ALA A N 1
ATOM 2206 C CA . ALA A 1 287 ? -1.756 10.399 -24.563 1.00 91.56 287 ALA A CA 1
ATOM 2207 C C . ALA A 1 287 ? -2.053 9.753 -25.926 1.00 91.56 287 ALA A C 1
ATOM 2209 O O . ALA A 1 287 ? -3.211 9.640 -26.331 1.00 91.56 287 ALA A O 1
ATOM 2210 N N . GLU A 1 288 ? -1.009 9.308 -26.617 1.00 94.25 288 GLU A N 1
ATOM 2211 C CA . GLU A 1 288 ? -1.027 8.917 -28.030 1.00 94.25 288 GLU A CA 1
ATOM 2212 C C . GLU A 1 288 ? -0.421 7.531 -28.290 1.00 94.25 288 GLU A C 1
ATOM 2214 O O . GLU A 1 288 ? -0.794 6.859 -29.258 1.00 94.25 288 GLU A O 1
ATOM 2219 N N . THR A 1 289 ? 0.462 7.055 -27.410 1.00 95.06 289 THR A N 1
ATOM 2220 C CA . THR A 1 289 ? 1.095 5.738 -27.549 1.00 95.06 289 THR A CA 1
ATOM 2221 C C . THR A 1 289 ? 0.313 4.671 -26.788 1.00 95.06 289 THR A C 1
ATOM 2223 O O . THR A 1 289 ? 0.245 4.696 -25.561 1.00 95.06 289 THR A O 1
ATOM 2226 N N . ALA A 1 290 ? -0.259 3.703 -27.511 1.00 95.88 290 ALA A N 1
ATOM 2227 C CA . ALA A 1 290 ? -0.985 2.578 -26.916 1.00 95.88 290 ALA A CA 1
ATOM 2228 C C . ALA A 1 290 ? -0.040 1.651 -26.133 1.00 95.88 290 ALA A C 1
ATOM 2230 O O . ALA A 1 290 ? 0.991 1.245 -26.662 1.00 95.88 290 ALA A O 1
ATOM 2231 N N . THR A 1 291 ? -0.396 1.269 -24.905 1.00 95.75 291 THR A N 1
ATOM 2232 C CA . THR A 1 291 ? 0.474 0.454 -24.030 1.00 95.75 291 THR A CA 1
ATOM 2233 C C . THR A 1 291 ? 0.372 -1.052 -24.262 1.00 95.75 291 THR A C 1
ATOM 2235 O O . THR A 1 291 ? 1.311 -1.790 -23.954 1.00 95.75 291 THR A 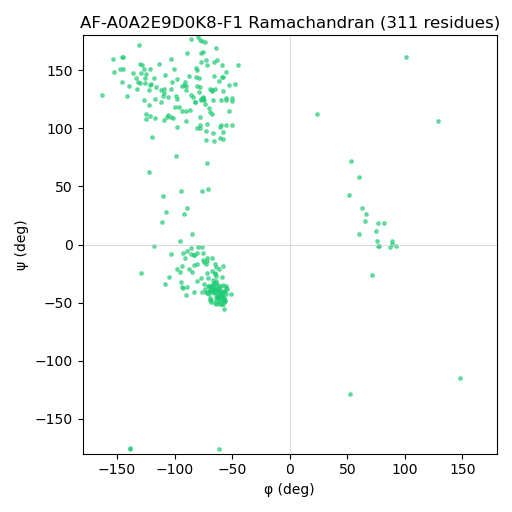O 1
ATOM 2238 N N . VAL A 1 292 ? -0.751 -1.517 -24.814 1.00 95.81 292 VAL A N 1
ATOM 2239 C CA . VAL A 1 292 ? -1.059 -2.943 -24.980 1.00 95.81 292 VAL A CA 1
ATOM 2240 C C . VAL A 1 292 ? -0.004 -3.646 -25.837 1.00 95.81 292 VAL A C 1
ATOM 2242 O O . VAL A 1 292 ? 0.243 -3.273 -26.984 1.00 95.81 292 VAL A O 1
ATOM 2245 N N . GLY A 1 293 ? 0.589 -4.709 -25.293 1.00 96.00 293 GLY A N 1
ATOM 2246 C CA . GLY A 1 293 ? 1.558 -5.562 -25.972 1.00 96.00 293 GLY A CA 1
ATOM 2247 C C . GLY A 1 293 ? 2.971 -4.983 -26.081 1.00 96.00 293 GLY A C 1
ATOM 2248 O O . GLY A 1 293 ? 3.847 -5.671 -26.615 1.00 96.00 293 GLY A O 1
ATOM 2249 N N . LEU A 1 294 ? 3.215 -3.763 -25.582 1.00 97.00 294 LEU A N 1
ATOM 2250 C CA . LEU A 1 294 ? 4.534 -3.123 -25.636 1.00 97.00 294 LEU A CA 1
ATOM 2251 C C . LEU A 1 294 ? 5.507 -3.672 -24.597 1.00 97.00 294 LEU A C 1
ATOM 2253 O O . LEU A 1 294 ? 6.720 -3.638 -24.809 1.00 97.00 294 LEU A O 1
ATOM 2257 N N . PHE A 1 295 ? 4.996 -4.152 -23.467 1.00 97.50 295 PHE A N 1
ATOM 2258 C CA . PHE A 1 295 ? 5.820 -4.466 -22.310 1.00 97.50 295 PHE A CA 1
ATOM 2259 C C . PHE A 1 295 ? 5.836 -5.958 -22.004 1.00 97.50 295 PHE A C 1
ATOM 2261 O O . PHE A 1 295 ? 4.919 -6.715 -22.320 1.00 97.50 295 PHE A O 1
ATOM 2268 N N . ARG A 1 296 ? 6.905 -6.381 -21.340 1.00 96.81 296 ARG A N 1
ATOM 2269 C CA . ARG A 1 296 ? 7.021 -7.694 -20.709 1.00 96.81 296 ARG A CA 1
ATOM 2270 C C . ARG A 1 296 ? 7.455 -7.518 -19.261 1.00 96.81 296 ARG A C 1
ATOM 2272 O O . ARG A 1 296 ? 8.096 -6.522 -18.925 1.00 96.81 296 ARG A O 1
ATOM 2279 N N . ALA A 1 297 ? 7.120 -8.491 -18.423 1.00 96.81 297 ALA A N 1
ATOM 2280 C CA . ALA A 1 297 ? 7.439 -8.463 -17.005 1.00 96.81 297 ALA A CA 1
ATOM 2281 C C . ALA A 1 297 ? 8.215 -9.701 -16.569 1.00 96.81 297 ALA A C 1
ATOM 2283 O O . ALA A 1 297 ? 7.954 -10.809 -17.037 1.00 96.81 297 ALA A O 1
ATOM 2284 N N . ILE A 1 298 ? 9.104 -9.504 -15.602 1.00 95.94 298 ILE A N 1
ATOM 2285 C CA . ILE A 1 298 ? 9.715 -10.566 -14.807 1.00 95.94 298 ILE A CA 1
ATOM 2286 C C . ILE A 1 298 ? 9.149 -10.465 -13.395 1.00 95.94 298 ILE A C 1
ATOM 2288 O O . ILE A 1 298 ? 9.178 -9.398 -12.775 1.00 95.94 298 ILE A O 1
ATOM 2292 N N . ASN A 1 299 ? 8.638 -11.576 -12.868 1.00 94.38 299 ASN A N 1
ATOM 2293 C CA . ASN A 1 299 ? 8.243 -11.649 -11.468 1.00 94.38 299 ASN A CA 1
ATOM 2294 C C . ASN A 1 299 ? 9.502 -11.712 -10.595 1.00 94.38 299 ASN A C 1
ATOM 2296 O O . ASN A 1 299 ? 10.300 -12.637 -10.720 1.00 94.38 299 ASN A O 1
ATOM 2300 N N . THR A 1 300 ? 9.670 -10.748 -9.689 1.00 92.56 300 THR A N 1
ATOM 2301 C CA . THR A 1 300 ? 10.827 -10.716 -8.776 1.00 92.56 300 THR A CA 1
ATOM 2302 C C . THR A 1 300 ? 10.759 -11.796 -7.693 1.00 92.56 300 THR A C 1
ATOM 2304 O O . THR A 1 300 ? 11.724 -11.988 -6.959 1.00 92.56 300 THR A O 1
ATOM 2307 N N . MET A 1 301 ? 9.603 -12.454 -7.535 1.00 90.62 301 MET A N 1
ATOM 2308 C CA . MET A 1 301 ? 9.252 -13.331 -6.412 1.00 90.62 301 MET A CA 1
ATOM 2309 C C . MET A 1 301 ? 9.258 -12.625 -5.046 1.00 90.62 301 MET A C 1
ATOM 2311 O O . MET A 1 301 ? 9.105 -13.271 -4.008 1.00 90.62 301 MET A O 1
ATOM 2315 N N . ILE A 1 302 ? 9.388 -11.295 -5.029 1.00 89.69 302 ILE A N 1
ATOM 2316 C CA . ILE A 1 302 ? 9.306 -10.480 -3.823 1.00 89.69 302 ILE A CA 1
ATOM 2317 C C . ILE A 1 302 ? 7.855 -10.062 -3.609 1.00 89.69 302 ILE A C 1
ATOM 2319 O O . ILE A 1 302 ? 7.182 -9.572 -4.516 1.00 89.69 302 ILE A O 1
ATOM 2323 N N . VAL A 1 303 ? 7.391 -10.226 -2.372 1.00 90.12 303 VAL A N 1
ATOM 2324 C CA . VAL A 1 303 ? 6.045 -9.848 -1.947 1.00 90.12 303 VAL A CA 1
ATOM 2325 C C . VAL A 1 303 ? 6.132 -8.755 -0.886 1.00 90.12 303 VAL A C 1
ATOM 2327 O O . VAL A 1 303 ? 6.793 -8.908 0.143 1.00 90.12 303 VAL A O 1
ATOM 2330 N N . ALA A 1 304 ? 5.452 -7.640 -1.135 1.00 89.44 304 ALA A N 1
ATOM 2331 C CA . ALA A 1 304 ? 5.353 -6.516 -0.220 1.00 89.44 304 ALA A CA 1
ATOM 2332 C C . ALA A 1 304 ? 4.042 -6.596 0.57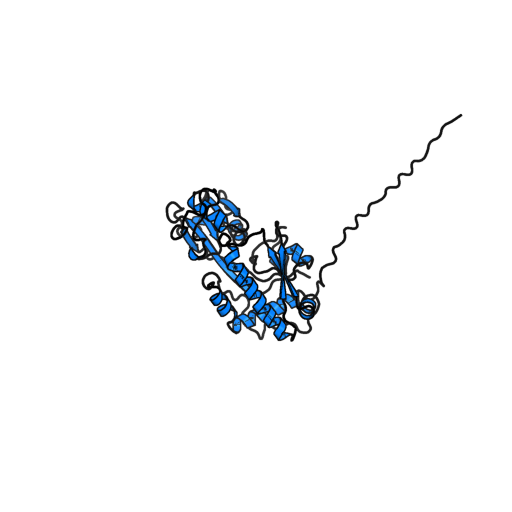2 1.00 89.44 304 ALA A C 1
ATOM 2334 O O . ALA A 1 304 ? 2.973 -6.250 0.066 1.00 89.44 304 ALA A O 1
ATOM 2335 N N . GLY A 1 305 ? 4.139 -7.057 1.820 1.00 91.06 305 GLY A N 1
ATOM 2336 C CA . GLY A 1 305 ? 3.024 -7.084 2.765 1.00 91.06 305 GLY A CA 1
ATOM 2337 C C . GLY A 1 305 ? 2.776 -5.728 3.424 1.00 91.06 305 GLY A C 1
ATOM 2338 O O . GLY A 1 305 ? 3.726 -5.069 3.857 1.00 91.06 305 GLY A O 1
ATOM 2339 N N . THR A 1 306 ? 1.512 -5.326 3.521 1.00 91.12 306 THR A N 1
ATOM 2340 C CA . THR A 1 306 ? 1.060 -4.046 4.074 1.00 91.12 306 THR A CA 1
ATOM 2341 C C . THR A 1 306 ? 0.046 -4.270 5.205 1.00 91.12 306 THR A C 1
ATOM 2343 O O . THR A 1 306 ? -1.064 -4.749 4.946 1.00 91.12 306 THR A O 1
ATOM 2346 N N . PRO A 1 307 ? 0.407 -3.947 6.460 1.00 93.81 307 PRO A N 1
ATOM 2347 C CA . PRO A 1 307 ? -0.523 -3.896 7.583 1.00 93.81 307 PRO A CA 1
ATOM 2348 C C . PRO A 1 307 ? -1.202 -2.518 7.649 1.00 93.81 307 PRO A C 1
ATOM 2350 O O . PRO A 1 307 ? -0.823 -1.591 6.926 1.00 93.81 307 PRO A O 1
ATOM 2353 N N . LEU A 1 308 ? -2.123 -2.348 8.594 1.00 95.00 308 LEU A N 1
ATOM 2354 C CA . LEU A 1 308 ? -2.435 -1.028 9.134 1.00 95.00 308 LEU A CA 1
ATOM 2355 C C . LEU A 1 308 ? -1.408 -0.662 10.200 1.00 95.00 308 LEU A C 1
ATOM 2357 O O . LEU A 1 308 ? -0.925 -1.506 10.957 1.00 95.00 308 LEU A O 1
ATOM 2361 N N . TRP A 1 309 ? -1.074 0.620 10.253 1.00 95.31 309 TRP A N 1
ATOM 2362 C CA . TRP A 1 309 ? -0.074 1.145 11.174 1.00 95.31 309 TRP A CA 1
ATOM 2363 C C . TRP A 1 309 ? -0.734 1.984 12.250 1.00 95.31 309 TRP A C 1
ATOM 2365 O O . TRP A 1 309 ? -1.509 2.868 11.911 1.00 95.31 309 TRP A O 1
ATOM 2375 N N . VAL A 1 310 ? -0.355 1.773 13.506 1.00 95.25 310 VAL A N 1
ATOM 2376 C CA . VAL A 1 310 ? -0.809 2.555 14.664 1.00 95.25 310 VAL A CA 1
ATOM 2377 C C . VAL A 1 310 ? 0.419 3.166 15.344 1.00 95.25 310 VAL A C 1
ATOM 2379 O O . VAL A 1 310 ? 1.523 2.618 15.270 1.00 95.25 310 VAL A O 1
ATOM 2382 N N . ALA A 1 311 ? 0.265 4.320 15.990 1.00 93.19 311 ALA A N 1
ATOM 2383 C CA . ALA A 1 311 ? 1.348 4.906 16.777 1.00 93.19 311 ALA A CA 1
ATOM 2384 C C . ALA A 1 311 ? 1.816 3.956 17.901 1.00 93.19 311 ALA A C 1
ATOM 2386 O O . ALA A 1 311 ? 1.057 3.110 18.380 1.00 93.19 311 ALA A O 1
ATOM 2387 N N . VAL A 1 312 ? 3.071 4.099 18.330 1.00 88.69 312 VAL A N 1
ATOM 2388 C CA . VAL A 1 312 ? 3.541 3.508 19.599 1.00 88.69 312 VAL A CA 1
ATOM 2389 C C . VAL A 1 312 ? 2.951 4.280 20.780 1.00 88.69 312 VAL A C 1
ATOM 2391 O O . VAL A 1 312 ? 2.523 5.415 20.592 1.00 88.69 312 VAL A O 1
ATOM 2394 N N . ASP A 1 313 ? 2.888 3.679 21.967 1.00 78.06 313 ASP A N 1
ATOM 2395 C CA . ASP A 1 313 ? 2.385 4.363 23.174 1.00 78.06 313 ASP A CA 1
ATOM 2396 C C . ASP A 1 313 ? 3.373 5.425 23.678 1.00 78.06 313 ASP A C 1
ATOM 2398 O O . ASP A 1 313 ? 4.600 5.175 23.602 1.00 78.06 313 ASP A O 1
#

Solvent-accessible surface area (backbone atoms only — not comparable to full-atom values): 17476 Å² total; per-residue (Å²): 134,91,84,90,82,83,84,80,83,79,80,78,79,77,78,75,76,74,73,74,74,74,72,58,48,65,54,59,48,30,42,66,46,37,35,39,33,51,35,22,25,44,27,43,36,53,62,75,40,54,52,60,53,52,35,56,77,66,74,32,68,81,45,45,44,92,67,69,88,53,67,62,46,56,88,82,38,50,62,62,78,82,69,42,43,40,38,33,49,29,51,74,69,22,46,45,30,33,26,40,81,45,91,74,80,73,42,67,34,11,73,59,46,82,44,52,68,57,41,54,53,50,50,52,55,33,37,48,44,43,19,61,72,71,72,40,58,77,48,40,83,43,83,34,81,34,48,80,91,45,60,60,64,58,36,26,64,40,33,68,11,58,31,34,41,79,72,60,46,57,86,39,63,42,92,89,70,46,50,38,71,76,69,28,40,63,37,53,54,75,45,23,25,46,36,23,46,33,27,30,59,75,93,34,71,91,59,86,48,56,64,50,61,59,70,48,66,75,40,32,39,26,20,26,71,92,27,34,67,58,48,51,69,68,51,62,48,88,56,38,44,77,46,78,36,81,51,43,21,47,50,59,35,54,29,27,32,76,71,66,75,18,53,30,33,39,38,48,64,79,55,73,89,72,48,43,68,44,33,35,69,86,74,84,81,58,62,76,45,67,45,82,85,45,59,42,72,34,73,58,84,45,69,49,38,18,26,44,37,28,34,60,112